Protein AF-0000000068570446 (afdb_homodimer)

Radius of gyration: 34.83 Å; Cα contacts (8 Å, |Δi|>4): 380; chains: 2; bounding box: 89×57×156 Å

Foldseek 3Di:
DPPPVPPPPPPPPPPVPPPPPPVPPVPCPCVVVLFDWDWPPDDVVQVVVLVVVVVVVVVCCVVVVDDDDDDGDPTDIDHRDDADWDWDWDWDDDVPDIFIKIWIKGDDPVVRDIDTPDIGTDPPPVVD/DPPPVPPPPPPPPPPPPPPPPPPPPPPCPCVVVLFDWDWPPDDVVQVVVLVVVVVVVVVCCVVVVDDDDDDGDPTDIDHRDDADWDWDWDWDDDVPDIFIKIWIKGDDPVVRDIDTPDIGTDPPPVVD

pLDDT: mean 73.81, std 27.87, range [27.44, 98.75]

Sequence (256 aa):
MLNVVGAHSQIQIKREAQGPKFRKQRERSVMAAVGAPREVAGNENSLEIDSLARFAVDEHNKKQNALLEFKRVISAKQQVVAGTLHHITLEAASGDSKNVYEAKVWEKPWMNFKEVQEFKLAGDGSDAMLNVVGAHSQIQIKREAQGPKFRKQRERSVMAAVGAPREVAGNENSLEIDSLARFAVDEHNKKQNALLEFKRVISAKQQVVAGTLHHITLEAASGDSKNVYEAKVWEKPWMNFKEVQEFKLAGDGSDA

Nearest PDB structures (foldseek):
  4tx4-assembly1_B  TM=6.328E-01  e=1.706E-09  Vigna unguiculata
  6vlp-assembly1_A  TM=6.308E-01  e=2.249E-08  Humulus lupulus
  6qoz-assembly1_C  TM=5.190E-01  e=1.854E-06  synthetic construct
  3ima-assembly1_B  TM=4.912E-01  e=4.136E-06  Colocasia esculenta
  4lzi-assembly1_A  TM=4.866E-01  e=2.902E-05  Solanum tuberosum

Solvent-accessible surface area (backbone atoms only — not comparable to full-atom values): 15375 Å² total; per-residue (Å²): 136,85,80,76,76,77,79,78,77,77,76,76,76,77,77,76,76,75,67,78,76,73,68,73,69,68,72,68,75,69,65,66,63,54,69,55,68,40,76,63,82,54,70,80,56,41,61,58,47,48,50,52,50,44,48,44,50,52,53,46,20,67,75,65,73,49,74,66,38,80,72,46,75,76,45,44,30,39,20,42,40,67,40,36,38,34,44,34,34,31,34,32,27,54,83,94,41,77,46,50,30,36,34,31,37,40,32,25,80,94,69,78,41,71,44,69,78,43,75,42,61,54,78,63,62,67,85,109,137,84,78,76,77,76,79,79,78,76,78,76,78,75,77,78,76,76,67,78,76,72,71,74,70,69,71,66,73,69,66,66,62,54,70,56,67,42,76,61,82,54,70,80,54,43,61,59,46,49,50,52,50,46,49,45,50,53,53,46,19,67,76,65,72,48,73,66,39,79,72,48,77,74,46,45,29,39,20,44,42,67,39,36,39,33,42,33,33,31,36,32,27,55,85,95,43,77,46,50,29,36,34,32,38,38,33,25,79,94,67,77,40,72,45,68,78,43,76,44,62,55,80,64,62,67,85,110

Organism: Arachis hypogaea (NCBI:txid3818)

Structure (mmCIF, N/CA/C/O backbone):
data_AF-0000000068570446-model_v1
#
loop_
_entity.id
_entity.type
_entity.pdbx_description
1 polymer 'Cysteine proteinase inhibitor'
#
loop_
_atom_site.group_PDB
_atom_site.id
_atom_site.type_symbol
_atom_site.label_atom_id
_atom_site.label_alt_id
_atom_site.label_comp_id
_atom_site.label_asym_id
_atom_site.label_entity_id
_atom_site.label_seq_id
_atom_site.pdbx_PDB_ins_code
_atom_site.Cartn_x
_atom_site.Cartn_y
_atom_site.Cartn_z
_atom_site.occupancy
_atom_site.B_iso_or_equiv
_atom_site.auth_seq_id
_atom_site.auth_comp_id
_atom_site.auth_asym_id
_atom_site.auth_atom_id
_atom_site.pdbx_PDB_model_num
ATOM 1 N N . MET A 1 1 ? -41.875 29.375 -88.625 1 29.86 1 MET A N 1
ATOM 2 C CA . MET A 1 1 ? -42.344 28.484 -87.562 1 29.86 1 MET A CA 1
ATOM 3 C C . MET A 1 1 ? -41.25 28.312 -86.5 1 29.86 1 MET A C 1
ATOM 5 O O . MET A 1 1 ? -40.188 27.766 -86.75 1 29.86 1 MET A O 1
ATOM 9 N N . LEU A 1 2 ? -41.094 29.422 -85.625 1 31.84 2 LEU A N 1
ATOM 10 C CA . LEU A 1 2 ? -40.125 29.766 -84.625 1 31.84 2 LEU A CA 1
ATOM 11 C C . LEU A 1 2 ? -40.188 28.766 -83.438 1 31.84 2 LEU A C 1
ATOM 13 O O . LEU A 1 2 ? -41.25 28.609 -82.812 1 31.84 2 LEU A O 1
ATOM 17 N N . ASN A 1 3 ? -39.5 27.609 -83.625 1 32.5 3 ASN A N 1
ATOM 18 C CA . ASN A 1 3 ? -39.406 26.5 -82.625 1 32.5 3 ASN A CA 1
ATOM 19 C C . ASN A 1 3 ? -38.938 26.969 -81.312 1 32.5 3 ASN A C 1
ATOM 21 O O . ASN A 1 3 ? -37.812 27.469 -81.125 1 32.5 3 ASN A O 1
ATOM 25 N N . VAL A 1 4 ? -39.781 27.594 -80.438 1 36.59 4 VAL A N 1
ATOM 26 C CA . VAL A 1 4 ? -39.625 28.047 -79.062 1 36.59 4 VAL A CA 1
ATOM 27 C C . VAL A 1 4 ? -39.188 26.875 -78.188 1 36.59 4 VAL A C 1
ATOM 29 O O . VAL A 1 4 ? -39.969 25.953 -77.938 1 36.59 4 VAL A O 1
ATOM 32 N N . VAL A 1 5 ? -38.031 26.219 -78.438 1 37.09 5 VAL A N 1
ATOM 33 C CA . VAL A 1 5 ? -37.562 25.109 -77.625 1 37.09 5 VAL A CA 1
ATOM 34 C C . VAL A 1 5 ? -37.5 25.562 -76.125 1 37.09 5 VAL A C 1
ATOM 36 O O . VAL A 1 5 ? -36.844 26.547 -75.812 1 37.09 5 VAL A O 1
ATOM 39 N N . GLY A 1 6 ? -38.625 25.516 -75.375 1 31.98 6 GLY A N 1
ATOM 40 C CA . GLY A 1 6 ? -38.812 25.797 -73.938 1 31.98 6 GLY A CA 1
ATOM 41 C C . GLY A 1 6 ? -37.812 25.062 -73.062 1 31.98 6 GLY A C 1
ATOM 42 O O . GLY A 1 6 ? -37.719 23.828 -73.125 1 31.98 6 GLY A O 1
ATOM 43 N N . ALA A 1 7 ? -36.562 25.562 -72.875 1 31.41 7 ALA A N 1
ATOM 44 C CA . ALA A 1 7 ? -35.531 25.031 -72 1 31.41 7 ALA A CA 1
ATOM 45 C C . ALA A 1 7 ? -36.031 24.844 -70.562 1 31.41 7 ALA A C 1
ATOM 47 O O . ALA A 1 7 ? -36.531 25.781 -69.938 1 31.41 7 ALA A O 1
ATOM 48 N N . HIS A 1 8 ? -36.781 23.688 -70.25 1 33.09 8 HIS A N 1
ATOM 49 C CA . HIS A 1 8 ? -37.219 23.297 -68.938 1 33.09 8 HIS A CA 1
ATOM 50 C C . HIS A 1 8 ? -36.094 23.297 -67.938 1 33.09 8 HIS A C 1
ATOM 52 O O . HIS A 1 8 ? -35.094 22.609 -68.125 1 33.09 8 HIS A O 1
ATOM 58 N N . SER A 1 9 ? -35.719 24.469 -67.312 1 35.09 9 SER A N 1
ATOM 59 C CA . SER A 1 9 ? -34.75 24.656 -66.25 1 35.09 9 SER A CA 1
ATOM 60 C C . SER A 1 9 ? -35.125 23.781 -65.062 1 35.09 9 SER A C 1
ATOM 62 O O . SER A 1 9 ? -36.219 23.875 -64.5 1 35.09 9 SER A O 1
ATOM 64 N N . GLN A 1 10 ? -34.812 22.438 -65.125 1 32.34 10 GLN A N 1
ATOM 65 C CA . GLN A 1 10 ? -35 21.547 -64 1 32.34 10 GLN A CA 1
ATOM 66 C C . GLN A 1 10 ? -34.312 22.109 -62.75 1 32.34 10 GLN A C 1
ATOM 68 O O . GLN A 1 10 ? -33.125 22.422 -62.75 1 32.34 10 GLN A O 1
ATOM 73 N N . ILE A 1 11 ? -35.031 22.891 -61.969 1 31.66 11 ILE A N 1
ATOM 74 C CA . ILE A 1 11 ? -34.688 23.391 -60.625 1 31.66 11 ILE A CA 1
ATOM 75 C C . ILE A 1 11 ? -34.344 22.203 -59.719 1 31.66 11 ILE A C 1
ATOM 77 O O . ILE A 1 11 ? -35.156 21.312 -59.5 1 31.66 11 ILE A O 1
ATOM 81 N N . GLN A 1 12 ? -33.125 21.641 -59.875 1 31.75 12 GLN A N 1
ATOM 82 C CA . GLN A 1 12 ? -32.625 20.641 -58.969 1 31.75 12 GLN A CA 1
ATOM 83 C C . GLN A 1 12 ? -32.656 21.141 -57.531 1 31.75 12 GLN A C 1
ATOM 85 O O . GLN A 1 12 ? -32.062 22.188 -57.219 1 31.75 12 GLN A O 1
ATOM 90 N N . ILE A 1 13 ? -33.75 21.016 -56.844 1 29.34 13 ILE A N 1
ATOM 91 C CA . ILE A 1 13 ? -33.938 21.25 -55.406 1 29.34 13 ILE A CA 1
ATOM 92 C C . ILE A 1 13 ? -32.906 20.422 -54.625 1 29.34 13 ILE A C 1
ATOM 94 O O . ILE A 1 13 ? -32.906 19.188 -54.719 1 29.34 13 ILE A O 1
ATOM 98 N N . LYS A 1 14 ? -31.625 20.922 -54.5 1 28.61 14 LYS A N 1
ATOM 99 C CA . LYS A 1 14 ? -30.641 20.359 -53.562 1 28.61 14 LYS A CA 1
ATOM 100 C C . LYS A 1 14 ? -31.203 20.234 -52.156 1 28.61 14 LYS A C 1
ATOM 102 O O . LYS A 1 14 ? -31.5 21.25 -51.531 1 28.61 14 LYS A O 1
ATOM 107 N N . ARG A 1 15 ? -32.125 19.281 -51.844 1 27.84 15 ARG A N 1
ATOM 108 C CA . ARG A 1 15 ? -32.5 18.953 -50.469 1 27.84 15 ARG A CA 1
ATOM 109 C C . ARG A 1 15 ? -31.281 18.719 -49.594 1 27.84 15 ARG A C 1
ATOM 111 O O . ARG A 1 15 ? -30.547 17.75 -49.781 1 27.84 15 ARG A O 1
ATOM 118 N N . GLU A 1 16 ? -30.438 19.781 -49.25 1 31.08 16 GLU A N 1
ATOM 119 C CA . GLU A 1 16 ? -29.344 19.562 -48.312 1 31.08 16 GLU A CA 1
ATOM 120 C C . GLU A 1 16 ? -29.859 19 -47 1 31.08 16 GLU A C 1
ATOM 122 O O . GLU A 1 16 ? -30.672 19.641 -46.312 1 31.08 16 GLU A O 1
ATOM 127 N N . ALA A 1 17 ? -30.266 17.672 -46.812 1 33.44 17 ALA A N 1
ATOM 128 C CA . ALA A 1 17 ? -30.547 17 -45.562 1 33.44 17 ALA A CA 1
ATOM 129 C C . ALA A 1 17 ? -29.469 17.328 -44.531 1 33.44 17 ALA A C 1
ATOM 131 O O . ALA A 1 17 ? -28.297 16.984 -44.719 1 33.44 17 ALA A O 1
ATOM 132 N N . GLN A 1 18 ? -29.297 18.516 -43.969 1 31.72 18 GLN A N 1
ATOM 133 C CA . GLN A 1 18 ? -28.375 18.766 -42.875 1 31.72 18 GLN A CA 1
ATOM 134 C C . GLN A 1 18 ? -28.625 17.812 -41.719 1 31.72 18 GLN A C 1
ATOM 136 O O . GLN A 1 18 ? -29.734 17.75 -41.188 1 31.72 18 GLN A O 1
ATOM 141 N N . GLY A 1 19 ? -28.328 16.469 -41.875 1 36.09 19 GLY A N 1
ATOM 142 C CA . GLY A 1 19 ? -28.391 15.562 -40.719 1 36.09 19 GLY A CA 1
ATOM 143 C C . GLY A 1 19 ? -27.875 16.172 -39.438 1 36.09 19 GLY A C 1
ATOM 144 O O . GLY A 1 19 ? -27.125 17.141 -39.469 1 36.09 19 GLY A O 1
ATOM 145 N N . PRO A 1 20 ? -28.812 16.25 -38.375 1 38.88 20 PRO A N 1
ATOM 146 C CA . PRO A 1 20 ? -28.422 16.797 -37.094 1 38.88 20 PRO A CA 1
ATOM 147 C C . PRO A 1 20 ? -27.031 16.328 -36.656 1 38.88 20 PRO A C 1
ATOM 149 O O . PRO A 1 20 ? -26.625 15.211 -36.969 1 38.88 20 PRO A O 1
ATOM 152 N N . LYS A 1 21 ? -26.047 17.219 -36.75 1 38.12 21 LYS A N 1
ATOM 153 C CA . LYS A 1 21 ? -24.766 16.984 -36.094 1 38.12 21 LYS A CA 1
ATOM 154 C C . LYS A 1 21 ? -24.953 16.391 -34.688 1 38.12 21 LYS A C 1
ATOM 156 O O . LYS A 1 21 ? -25.578 17 -33.844 1 38.12 21 LYS A O 1
ATOM 161 N N . PHE A 1 22 ? -25.438 15.164 -34.594 1 37.47 22 PHE A N 1
ATOM 162 C CA . PHE A 1 22 ? -25.297 14.539 -33.281 1 37.47 22 PHE A CA 1
ATOM 163 C C . PHE A 1 22 ? -23.906 14.82 -32.719 1 37.47 22 PHE A C 1
ATOM 165 O O . PHE A 1 22 ? -22.891 14.398 -33.281 1 37.47 22 PHE A O 1
ATOM 172 N N . ARG A 1 23 ? -23.703 16.047 -32.25 1 36.09 23 ARG A N 1
ATOM 173 C CA . ARG A 1 23 ? -22.5 16.234 -31.438 1 36.09 23 ARG A CA 1
ATOM 174 C C . ARG A 1 23 ? -22.25 15.031 -30.531 1 36.09 23 ARG A C 1
ATOM 176 O O . ARG A 1 23 ? -23.141 14.617 -29.781 1 36.09 23 ARG A O 1
ATOM 183 N N . LYS A 1 24 ? -21.562 14.102 -31.016 1 33.5 24 LYS A N 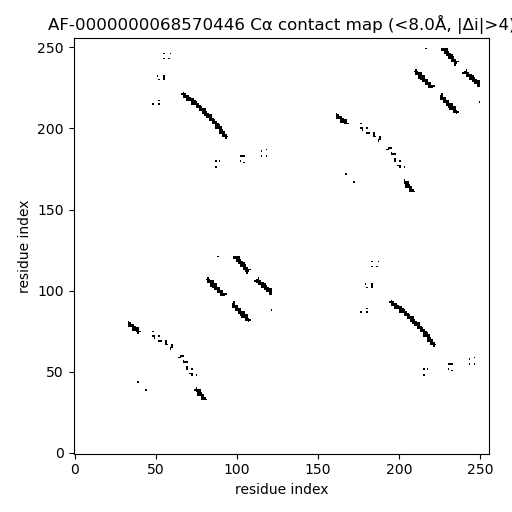1
ATOM 184 C CA . LYS A 1 24 ? -20.969 13.078 -30.156 1 33.5 24 LYS A CA 1
ATOM 185 C C . LYS A 1 24 ? -20.547 13.672 -28.812 1 33.5 24 LYS A C 1
ATOM 187 O O . LYS A 1 24 ? -19.672 14.539 -28.766 1 33.5 24 LYS A O 1
ATOM 192 N N . GLN A 1 25 ? -21.562 14.125 -28 1 32.78 25 GLN A N 1
ATOM 193 C CA . GLN A 1 25 ? -21.109 14.281 -26.625 1 32.78 25 GLN A CA 1
ATOM 194 C C . GLN A 1 25 ? -20.141 13.164 -26.234 1 32.78 25 GLN A C 1
ATOM 196 O O . GLN A 1 25 ? -20.484 11.984 -26.328 1 32.78 25 GLN A O 1
ATOM 201 N N . ARG A 1 26 ? -18.953 13.305 -26.703 1 33.75 26 ARG A N 1
ATOM 202 C CA . ARG A 1 26 ? -17.906 12.484 -26.094 1 33.75 26 ARG A CA 1
ATOM 203 C C . ARG A 1 26 ? -18.219 12.188 -24.641 1 33.75 26 ARG A C 1
ATOM 205 O O . ARG A 1 26 ? -18.266 13.094 -23.812 1 33.75 26 ARG A O 1
ATOM 212 N N . GLU A 1 27 ? -19.297 11.391 -24.391 1 35.66 27 GLU A N 1
ATOM 213 C CA . GLU A 1 27 ? -19.312 10.836 -23.031 1 35.66 27 GLU A CA 1
ATOM 214 C C . GLU A 1 27 ? -17.906 10.719 -22.469 1 35.66 27 GLU A C 1
ATOM 216 O O . GLU A 1 27 ? -17.047 10.039 -23.047 1 35.66 27 GLU A O 1
ATOM 221 N N . ARG A 1 28 ? -17.25 11.883 -22.25 1 33.47 28 ARG A N 1
ATOM 222 C CA . ARG A 1 28 ? -16.047 11.781 -21.406 1 33.47 28 ARG A CA 1
ATOM 223 C C . ARG A 1 28 ? -16.234 10.719 -20.328 1 33.47 28 ARG A C 1
ATOM 225 O O . ARG A 1 28 ? -17.047 10.875 -19.422 1 33.47 28 ARG A O 1
ATOM 232 N N . SER A 1 29 ? -16.547 9.547 -20.656 1 35.81 29 SER A N 1
ATOM 233 C CA . SER A 1 29 ? -16.328 8.5 -19.656 1 35.81 29 SER A CA 1
ATOM 234 C C . SER A 1 29 ? -15.211 8.883 -18.703 1 35.81 29 SER A C 1
ATOM 236 O O . SER A 1 29 ? -14.039 8.898 -19.078 1 35.81 29 SER A O 1
ATOM 238 N N . VAL A 1 30 ? -15.266 10.094 -18.094 1 36 30 VAL A N 1
ATOM 239 C CA . VAL A 1 30 ? -14.406 10.508 -17 1 36 30 VAL A CA 1
ATOM 240 C C . VAL A 1 30 ? -14.086 9.305 -16.109 1 36 30 VAL A C 1
ATOM 242 O O . VAL A 1 30 ? -14.875 8.938 -15.242 1 36 30 VAL A O 1
ATOM 245 N N . MET A 1 31 ? -14.148 8.125 -16.562 1 33.78 31 MET A N 1
ATOM 246 C CA . MET A 1 31 ? -13.617 7.172 -15.594 1 33.78 31 MET A CA 1
ATOM 247 C C . MET A 1 31 ? -12.297 7.668 -15.008 1 33.78 31 MET A C 1
ATOM 249 O O . MET A 1 31 ? -11.281 7.719 -15.703 1 33.78 31 MET A O 1
ATOM 253 N N . ALA A 1 32 ? -12.266 8.852 -14.523 1 36.69 32 ALA A N 1
ATOM 254 C CA . ALA A 1 32 ? -11.062 9.164 -13.758 1 36.69 32 ALA A CA 1
ATOM 255 C C . ALA A 1 32 ? -10.43 7.902 -13.18 1 36.69 32 ALA A C 1
ATOM 257 O O . ALA A 1 32 ? -11.109 7.098 -12.539 1 36.69 32 ALA A O 1
ATOM 258 N N . ALA A 1 33 ? -9.516 7.375 -13.734 1 41 33 ALA A N 1
ATOM 259 C CA . ALA A 1 33 ? -8.812 6.188 -13.266 1 41 33 ALA A CA 1
ATOM 260 C C . ALA A 1 33 ? -8.586 6.238 -11.758 1 41 33 ALA A C 1
ATOM 262 O O . ALA A 1 33 ? -7.969 7.172 -11.25 1 41 33 ALA A O 1
ATOM 263 N N . VAL A 1 34 ? -9.531 5.84 -10.922 1 48.56 34 VAL A N 1
ATOM 264 C CA . VAL A 1 34 ? -9.523 5.637 -9.477 1 48.56 34 VAL A CA 1
ATOM 265 C C . VAL A 1 34 ? -8.086 5.508 -8.977 1 48.56 34 VAL A C 1
ATOM 267 O O . VAL A 1 34 ? -7.828 5.633 -7.777 1 48.56 34 VAL A O 1
ATOM 270 N N . GLY A 1 35 ? -7.129 5.18 -9.875 1 52.91 35 GLY A N 1
ATOM 271 C CA . GLY A 1 35 ? -5.82 4.809 -9.352 1 52.91 35 GLY A CA 1
ATOM 272 C C . GLY A 1 35 ? -4.785 5.91 -9.5 1 52.91 35 GLY A C 1
ATOM 273 O O . GLY A 1 35 ? -3.668 5.789 -8.992 1 52.91 35 GLY A O 1
ATOM 274 N N . ALA A 1 36 ? -5.016 6.938 -10.328 1 57.53 36 ALA A N 1
ATOM 275 C CA . ALA A 1 36 ? -3.867 7.824 -10.5 1 57.53 36 ALA A CA 1
ATOM 276 C C . ALA A 1 36 ? -3.865 8.93 -9.445 1 57.53 36 ALA A C 1
ATOM 278 O O . ALA A 1 36 ? -4.914 9.492 -9.125 1 57.53 36 ALA A O 1
ATOM 279 N N . PRO A 1 37 ? -2.791 9.211 -8.82 1 59.22 37 PRO A N 1
ATOM 280 C CA . PRO A 1 37 ? -2.705 10.312 -7.859 1 59.22 37 PRO A CA 1
ATOM 281 C C . PRO A 1 37 ? -3.031 11.672 -8.484 1 59.22 37 PRO A C 1
ATOM 283 O O . PRO A 1 37 ? -2.684 11.922 -9.641 1 59.22 37 PRO A O 1
ATOM 286 N N . ARG A 1 38 ? -3.932 12.461 -7.902 1 67.25 38 ARG A N 1
ATOM 287 C CA . ARG A 1 38 ? -4.211 13.828 -8.328 1 67.25 38 ARG A CA 1
ATOM 288 C C . ARG A 1 38 ? -3.537 14.836 -7.398 1 67.25 38 ARG A C 1
ATOM 290 O O . ARG A 1 38 ? -3.57 14.688 -6.176 1 67.25 38 ARG A O 1
ATOM 297 N N . GLU A 1 39 ? -2.727 15.75 -8.039 1 64.5 39 GLU A N 1
ATOM 298 C CA . GLU A 1 39 ? -2.123 16.812 -7.246 1 64.5 39 GLU A CA 1
ATOM 299 C C . GLU A 1 39 ? -3.191 17.688 -6.598 1 64.5 39 GLU A C 1
ATOM 301 O O . GLU A 1 39 ? -4.199 18.031 -7.227 1 64.5 39 GLU A O 1
ATOM 306 N N . VAL A 1 40 ? -3.172 17.812 -5.285 1 63.56 40 VAL A N 1
ATOM 307 C CA . VAL A 1 40 ? -4.137 18.641 -4.574 1 63.56 40 VAL A CA 1
ATOM 308 C C . VAL A 1 40 ? -3.641 20.094 -4.539 1 63.56 40 VAL A C 1
ATOM 310 O O . VAL A 1 40 ? -2.621 20.391 -3.914 1 63.56 40 VAL A O 1
ATOM 313 N N . ALA A 1 41 ? -3.783 20.922 -5.586 1 55.28 41 ALA A N 1
ATOM 314 C CA . ALA A 1 41 ? -3.297 22.297 -5.594 1 55.28 41 ALA A CA 1
ATOM 315 C C . ALA A 1 41 ? -4.238 23.219 -4.82 1 55.28 41 ALA A C 1
ATOM 317 O O . ALA A 1 41 ? -3.895 24.359 -4.531 1 55.28 41 ALA A O 1
ATOM 318 N N . GLY A 1 42 ? -5.414 22.797 -4.391 1 53.47 42 GLY A N 1
ATOM 319 C CA . GLY A 1 42 ? -6.32 23.875 -4.004 1 53.47 42 GLY A CA 1
ATOM 320 C C . GLY A 1 42 ? -6.32 24.156 -2.512 1 53.47 42 GLY A C 1
ATOM 321 O O . GLY A 1 42 ? -5.871 23.312 -1.722 1 53.47 42 GLY A O 1
ATOM 322 N N . ASN A 1 43 ? -6.648 25.422 -2.104 1 55.59 43 ASN A N 1
ATOM 323 C CA . ASN A 1 43 ? -6.688 26.031 -0.783 1 55.59 43 ASN A CA 1
ATOM 324 C C . ASN A 1 43 ? -7.484 25.188 0.208 1 55.59 43 ASN A C 1
ATOM 326 O O . ASN A 1 43 ? -7.082 25.031 1.362 1 55.59 43 ASN A O 1
ATOM 330 N N . GLU A 1 44 ? -8.734 24.969 0.023 1 53.06 44 GLU A N 1
ATOM 331 C CA . GLU A 1 44 ? -9.586 24.203 0.927 1 53.06 44 GLU A CA 1
ATOM 332 C C . GLU A 1 44 ? -8.945 22.859 1.281 1 53.06 44 GLU A C 1
ATOM 334 O O . GLU A 1 44 ? -9.031 22.406 2.426 1 53.06 44 GLU A O 1
ATOM 339 N N . ASN A 1 45 ? -8.125 22.344 0.44 1 68.19 45 ASN A N 1
ATOM 340 C CA . ASN A 1 45 ? -7.496 21.031 0.615 1 68.19 45 ASN A CA 1
ATOM 341 C C . ASN A 1 45 ? -6.207 21.141 1.425 1 68.19 45 ASN A C 1
ATOM 343 O O . ASN A 1 45 ? -5.703 20.125 1.93 1 68.19 45 ASN A O 1
ATOM 347 N N . SER A 1 46 ? -6.168 22.531 1.824 1 82.38 46 SER A N 1
ATOM 348 C CA . SER A 1 46 ? -4.914 22.75 2.533 1 82.38 46 SER A CA 1
ATOM 349 C C . SER A 1 46 ? -5.062 22.469 4.023 1 82.38 46 SER A C 1
ATOM 351 O O . SER A 1 46 ? -4.172 21.875 4.637 1 82.38 46 SER A O 1
ATOM 353 N N . LEU A 1 47 ? -6.305 22.812 4.598 1 88.75 47 LEU A N 1
ATOM 354 C CA . LEU A 1 47 ? -6.48 22.562 6.023 1 88.75 47 LEU A CA 1
ATOM 355 C C . LEU A 1 47 ? -6.539 21.062 6.305 1 88.75 47 LEU A C 1
ATOM 357 O O . LEU A 1 47 ? -5.988 20.594 7.301 1 88.75 47 LEU A O 1
ATOM 361 N N . GLU A 1 48 ? -7.258 20.375 5.465 1 92.12 48 GLU A N 1
ATOM 362 C CA . GLU A 1 48 ? -7.355 18.922 5.621 1 92.12 48 GLU A CA 1
ATOM 363 C C . GLU A 1 48 ? -5.984 18.266 5.488 1 92.12 48 GLU A C 1
ATOM 365 O O . GLU A 1 48 ? -5.613 17.422 6.309 1 92.12 48 GLU A O 1
ATOM 370 N N . ILE A 1 49 ? -5.266 18.734 4.52 1 95.06 49 ILE A N 1
ATOM 371 C CA . ILE A 1 49 ? -3.953 18.156 4.266 1 95.06 49 ILE A CA 1
ATOM 372 C C . ILE A 1 49 ? -3.016 18.469 5.43 1 95.06 49 ILE A C 1
ATOM 374 O O . ILE A 1 49 ? -2.236 17.609 5.855 1 95.06 49 ILE A O 1
ATOM 378 N N . ASP A 1 50 ? -3.129 19.703 5.934 1 95.81 50 ASP A N 1
ATOM 379 C CA . ASP A 1 50 ? -2.328 20.062 7.102 1 95.81 50 ASP A CA 1
ATOM 380 C C . ASP A 1 50 ? -2.668 19.172 8.289 1 95.81 50 ASP A C 1
ATOM 382 O O . ASP A 1 50 ? -1.776 18.734 9.031 1 95.81 50 ASP A O 1
ATOM 386 N N . SER A 1 51 ? -3.926 18.938 8.43 1 96.38 51 SER A N 1
ATOM 387 C CA . SER A 1 51 ? -4.359 18.078 9.531 1 96.38 51 SER A CA 1
ATOM 388 C C . SER A 1 51 ? -3.812 16.656 9.375 1 96.38 51 SER A C 1
ATOM 390 O O . SER A 1 51 ? -3.363 16.047 10.352 1 96.38 51 SER A O 1
ATOM 392 N N . LEU A 1 52 ? -3.863 16.125 8.219 1 97.44 52 LEU A N 1
ATOM 393 C CA . LEU A 1 52 ? -3.332 14.789 7.953 1 97.44 52 LEU A CA 1
ATOM 394 C C . LEU A 1 52 ? -1.821 14.758 8.156 1 97.44 52 LEU A C 1
ATOM 396 O O . LEU A 1 52 ? -1.281 13.773 8.672 1 97.44 52 LEU A O 1
ATOM 400 N N . ALA A 1 53 ? -1.152 15.828 7.766 1 97.81 53 ALA A N 1
ATOM 401 C CA . ALA A 1 53 ? 0.289 15.93 7.98 1 97.81 53 ALA A CA 1
ATOM 402 C C . ALA A 1 53 ? 0.625 15.93 9.469 1 97.81 53 ALA A C 1
ATOM 404 O O . ALA A 1 53 ? 1.537 15.219 9.906 1 97.81 53 ALA A O 1
ATOM 405 N N . ARG A 1 54 ? -0.1 16.656 10.203 1 98.31 54 ARG A N 1
ATOM 406 C CA . ARG A 1 54 ? 0.094 16.672 11.648 1 98.31 54 ARG A CA 1
ATOM 407 C C . ARG A 1 54 ? -0.166 15.305 12.258 1 98.31 54 ARG A C 1
ATOM 409 O O . ARG A 1 54 ? 0.595 14.836 13.109 1 98.31 54 ARG A O 1
ATOM 416 N N . PHE A 1 55 ? -1.156 14.688 11.781 1 98.69 55 PHE A N 1
ATOM 417 C CA . PHE A 1 55 ? -1.472 13.336 12.234 1 98.69 55 PHE A CA 1
ATOM 418 C C . PHE A 1 55 ? -0.309 12.391 11.961 1 98.69 55 PHE A C 1
ATOM 420 O O . PHE A 1 55 ? 0.044 11.57 12.812 1 98.69 55 PHE A O 1
ATOM 427 N N . ALA A 1 56 ? 0.234 12.453 10.836 1 98.69 56 ALA A N 1
ATOM 428 C CA . ALA A 1 56 ? 1.355 11.594 10.461 1 98.69 56 ALA A CA 1
ATOM 429 C C . ALA A 1 56 ? 2.555 11.828 11.375 1 98.69 56 ALA A C 1
ATOM 431 O O . ALA A 1 56 ? 3.193 10.867 11.828 1 98.69 56 ALA A O 1
ATOM 432 N N . VAL A 1 57 ? 2.854 13.047 11.656 1 98.75 57 VAL A N 1
ATOM 433 C CA . VAL A 1 57 ? 3.975 13.391 12.523 1 98.75 57 VAL A CA 1
ATOM 434 C C . VAL A 1 57 ? 3.715 12.867 13.938 1 98.75 57 VAL A C 1
ATOM 436 O O . VAL A 1 57 ? 4.59 12.258 14.547 1 98.75 57 VAL A O 1
ATOM 439 N N . ASP A 1 58 ? 2.494 13.094 14.406 1 98.56 58 ASP A N 1
ATOM 440 C CA . ASP A 1 58 ? 2.127 12.656 15.75 1 98.56 58 ASP A CA 1
ATOM 441 C C . ASP A 1 58 ? 2.234 11.141 15.883 1 98.56 58 ASP A C 1
ATOM 443 O O . ASP A 1 58 ? 2.756 10.633 16.875 1 98.56 58 ASP A O 1
ATOM 447 N N . GLU A 1 59 ? 1.712 10.43 14.938 1 98.38 59 GLU A N 1
ATOM 448 C CA . GLU A 1 59 ? 1.776 8.977 14.969 1 98.38 59 GLU A CA 1
ATOM 449 C C . GLU A 1 59 ? 3.221 8.484 14.93 1 98.38 59 GLU A C 1
ATOM 451 O O . GLU A 1 59 ? 3.58 7.535 15.625 1 98.38 59 GLU A O 1
ATOM 456 N N . HIS A 1 60 ? 4.004 9.117 14.117 1 98.25 60 HIS A N 1
ATOM 457 C CA . HIS A 1 60 ? 5.422 8.773 14.07 1 98.25 60 HIS A CA 1
ATOM 458 C C . HIS A 1 60 ? 6.086 8.992 15.43 1 98.25 60 HIS A C 1
ATOM 460 O O . HIS A 1 60 ? 6.848 8.148 15.891 1 98.25 60 HIS A O 1
ATOM 466 N N . ASN A 1 61 ? 5.812 10.117 15.961 1 98.31 61 ASN A N 1
ATOM 467 C CA . ASN A 1 61 ? 6.379 10.438 17.266 1 98.31 61 ASN A CA 1
ATOM 468 C C . ASN A 1 61 ? 5.984 9.391 18.312 1 98.31 61 ASN A C 1
ATOM 470 O O . ASN A 1 61 ? 6.824 8.953 19.109 1 98.31 61 ASN A O 1
ATOM 474 N N . LYS A 1 62 ? 4.773 9.023 18.328 1 98.06 62 LYS A N 1
ATOM 475 C CA . LYS A 1 62 ? 4.273 8.023 19.281 1 98.06 62 LYS A CA 1
ATOM 476 C C . LYS A 1 62 ? 4.984 6.688 19.094 1 98.06 62 LYS A C 1
ATOM 478 O O . LYS A 1 62 ? 5.387 6.051 20.062 1 98.06 62 LYS A O 1
ATOM 483 N N . LYS A 1 63 ? 5.125 6.266 17.953 1 97.12 63 LYS A N 1
ATOM 484 C CA . LYS A 1 63 ? 5.68 4.949 17.641 1 97.12 63 LYS A CA 1
ATOM 485 C C . LYS A 1 63 ? 7.191 4.93 17.859 1 97.12 63 LYS A C 1
ATOM 487 O O . LYS A 1 63 ? 7.75 3.916 18.281 1 97.12 63 LYS A O 1
ATOM 492 N N . GLN A 1 64 ? 7.852 6.047 17.484 1 96.38 64 GLN A N 1
ATOM 493 C CA . GLN A 1 64 ? 9.312 6.07 17.5 1 96.38 64 GLN A CA 1
ATOM 494 C C . GLN A 1 64 ? 9.828 6.809 18.734 1 96.38 64 GLN A C 1
ATOM 496 O O . GLN A 1 64 ? 11.039 6.965 18.922 1 96.38 64 GLN A O 1
ATOM 501 N N . ASN A 1 65 ? 8.992 7.18 19.547 1 96.88 65 ASN A N 1
ATOM 502 C CA . ASN A 1 65 ? 9.375 8 20.688 1 96.88 65 ASN A CA 1
ATOM 503 C C . ASN A 1 65 ? 10.211 9.203 20.266 1 96.88 65 ASN A C 1
ATOM 505 O O . ASN A 1 65 ? 11.297 9.438 20.812 1 96.88 65 ASN A O 1
ATOM 509 N N . ALA A 1 66 ? 9.734 9.836 19.312 1 96.44 66 ALA A N 1
ATOM 510 C CA . ALA A 1 66 ? 10.391 11.008 18.75 1 96.44 66 ALA A CA 1
ATOM 511 C C . ALA A 1 66 ? 9.641 12.289 19.125 1 96.44 66 ALA A C 1
ATOM 513 O O . ALA A 1 66 ? 8.555 12.234 19.703 1 96.44 66 ALA A O 1
ATOM 514 N N . LEU A 1 67 ? 10.258 13.43 18.844 1 96.31 67 LEU A N 1
ATOM 515 C CA . LEU A 1 67 ? 9.656 14.719 19.172 1 96.31 67 LEU A CA 1
ATOM 516 C C . LEU A 1 67 ? 9.711 15.656 17.969 1 96.31 67 LEU A C 1
ATOM 518 O O . LEU A 1 67 ? 10.094 16.828 18.109 1 96.31 67 LEU A O 1
ATOM 522 N N . LEU A 1 68 ? 9.367 15.18 16.875 1 98.12 68 LEU A N 1
ATOM 523 C CA . LEU A 1 68 ? 9.305 16.016 15.688 1 98.12 68 LEU A CA 1
ATOM 524 C C . LEU A 1 68 ? 8.203 17.062 15.828 1 98.12 68 LEU A C 1
ATOM 526 O O . LEU A 1 68 ? 7.137 16.781 16.375 1 98.12 68 LEU A O 1
ATOM 530 N N . GLU A 1 69 ? 8.508 18.25 15.273 1 98.31 69 GLU A N 1
ATOM 531 C CA . GLU A 1 69 ? 7.508 19.312 15.219 1 98.31 69 GLU A CA 1
ATOM 532 C C . GLU A 1 69 ? 7.105 19.625 13.781 1 98.31 69 GLU A C 1
ATOM 534 O O . GLU A 1 69 ? 7.945 20 12.961 1 98.31 69 GLU A O 1
ATOM 539 N N . PHE A 1 70 ? 5.824 19.484 13.523 1 98.31 70 PHE A N 1
ATOM 540 C CA . PHE A 1 70 ? 5.316 19.797 12.195 1 98.31 70 PHE A CA 1
ATOM 541 C C . PHE A 1 70 ? 5.512 21.281 11.875 1 98.31 70 PHE A C 1
ATOM 543 O O . PHE A 1 70 ? 5.234 22.141 12.711 1 98.31 70 PHE A O 1
ATOM 550 N N . LYS A 1 71 ? 5.977 21.547 10.617 1 97.62 71 LYS A N 1
ATOM 551 C CA . LYS A 1 71 ? 6.148 22.938 10.203 1 97.62 71 LYS A CA 1
ATOM 552 C C . LYS A 1 71 ? 5.211 23.297 9.055 1 97.62 71 LYS A C 1
ATOM 554 O O . LYS A 1 71 ? 4.398 24.219 9.172 1 97.62 71 LYS A O 1
ATOM 559 N N . ARG A 1 72 ? 5.328 22.578 7.922 1 95.94 72 ARG A N 1
ATOM 560 C CA . ARG A 1 72 ? 4.477 22.891 6.777 1 95.94 72 ARG A CA 1
ATOM 561 C C . ARG A 1 72 ? 4.41 21.703 5.812 1 95.94 72 ARG A C 1
ATOM 563 O O . ARG A 1 72 ? 5.293 20.844 5.816 1 95.94 72 ARG A O 1
ATOM 570 N N . VAL A 1 73 ? 3.332 21.797 4.965 1 96.75 73 VAL A N 1
ATOM 571 C CA . VAL A 1 73 ? 3.23 20.875 3.836 1 96.75 73 VAL A CA 1
ATOM 572 C C . VAL A 1 73 ? 3.928 21.469 2.617 1 96.75 73 VAL A C 1
ATOM 574 O O . VAL A 1 73 ? 3.725 22.641 2.291 1 96.75 73 VAL A O 1
ATOM 577 N N . ILE A 1 74 ? 4.781 20.672 2.012 1 95 74 ILE A N 1
ATOM 578 C CA . ILE A 1 74 ? 5.457 21.109 0.792 1 95 74 ILE A CA 1
ATOM 579 C C . ILE A 1 74 ? 4.633 20.688 -0.426 1 95 74 ILE A C 1
ATOM 581 O O . ILE A 1 74 ? 4.465 21.484 -1.362 1 95 74 ILE A O 1
ATOM 585 N N . SER A 1 75 ? 4.09 19.547 -0.452 1 93.38 75 SER A N 1
ATOM 586 C CA . SER A 1 75 ? 3.221 19.062 -1.519 1 93.38 75 SER A CA 1
ATOM 587 C C . SER A 1 75 ? 2.367 17.891 -1.044 1 93.38 75 SER A C 1
ATOM 589 O O . SER A 1 75 ? 2.678 17.25 -0.031 1 93.38 75 SER A O 1
ATOM 591 N N . ALA A 1 76 ? 1.245 17.719 -1.816 1 94 76 ALA A N 1
ATOM 592 C CA . ALA A 1 76 ? 0.351 16.609 -1.507 1 94 76 ALA A CA 1
ATOM 593 C C . ALA A 1 76 ? -0.322 16.078 -2.77 1 94 76 ALA A C 1
ATOM 595 O O . ALA A 1 76 ? -0.698 16.844 -3.652 1 94 76 ALA A O 1
ATOM 596 N N . LYS A 1 77 ? -0.424 14.773 -2.859 1 92.31 77 LYS A N 1
ATOM 597 C CA . LYS A 1 77 ? -1.167 14.078 -3.906 1 92.31 77 LYS A CA 1
ATOM 598 C C . LYS A 1 77 ? -2.172 13.102 -3.311 1 92.31 77 LYS A C 1
ATOM 600 O O . LYS A 1 77 ? -1.879 12.43 -2.32 1 92.31 77 LYS A O 1
ATOM 605 N N . GLN A 1 78 ? -3.297 13.078 -3.959 1 92.06 78 GLN A N 1
ATOM 606 C CA . GLN A 1 78 ? -4.344 12.164 -3.525 1 92.06 78 GLN A CA 1
ATOM 607 C C . GLN A 1 78 ? -4.59 11.078 -4.57 1 92.06 78 GLN A C 1
ATOM 609 O O . GLN A 1 78 ? -4.586 11.352 -5.773 1 92.06 78 GLN A O 1
ATOM 614 N N . GLN A 1 79 ? -4.828 9.859 -4.059 1 89.25 79 GLN A N 1
ATOM 615 C CA . GLN A 1 79 ? -5.137 8.719 -4.91 1 89.25 79 GLN A CA 1
ATOM 616 C C . GLN A 1 79 ? -6.316 7.922 -4.355 1 89.25 79 GLN A C 1
ATOM 618 O O . GLN A 1 79 ? -6.281 7.461 -3.215 1 89.25 79 GLN A O 1
ATOM 623 N N . VAL A 1 80 ? -7.281 7.902 -5.188 1 90.12 80 VAL A N 1
ATOM 624 C CA . VAL A 1 80 ? -8.422 7.082 -4.777 1 90.12 80 VAL A CA 1
ATOM 625 C C . VAL A 1 80 ? -8.055 5.605 -4.883 1 90.12 80 VAL A C 1
ATOM 627 O O . VAL A 1 80 ? -7.625 5.137 -5.941 1 90.12 80 VAL A O 1
ATOM 630 N N . VAL A 1 81 ? -8.211 4.965 -3.674 1 91.06 81 VAL A N 1
ATOM 631 C CA . VAL A 1 81 ? -7.914 3.535 -3.645 1 91.06 81 VAL A CA 1
ATOM 632 C C . VAL A 1 81 ? -9.203 2.74 -3.445 1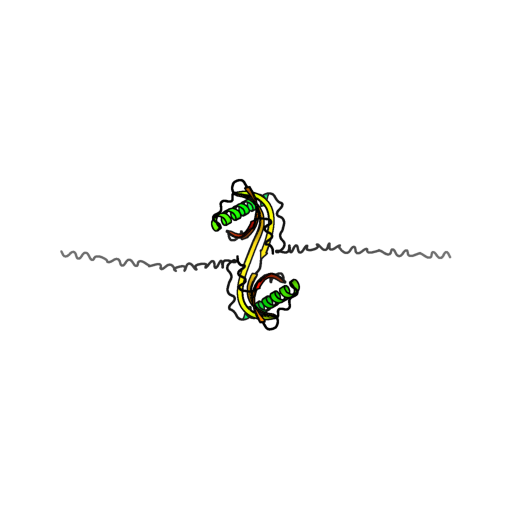 91.06 81 VAL A C 1
ATOM 634 O O . VAL A 1 81 ? -10.023 3.08 -2.59 1 91.06 81 VAL A O 1
ATOM 637 N N . ALA A 1 82 ? -9.445 1.742 -4.352 1 91.94 82 ALA A N 1
ATOM 638 C CA . ALA A 1 82 ? -10.602 0.853 -4.281 1 91.94 82 ALA A CA 1
ATOM 639 C C . ALA A 1 82 ? -10.273 -0.524 -4.848 1 91.94 82 ALA A C 1
ATOM 641 O O . ALA A 1 82 ? -9.477 -0.642 -5.781 1 91.94 82 ALA A O 1
ATOM 642 N N . GLY A 1 83 ? -10.875 -1.52 -4.238 1 93.62 83 GLY A N 1
ATOM 643 C CA . GLY A 1 83 ? -10.68 -2.877 -4.727 1 93.62 83 GLY A CA 1
ATOM 644 C C . GLY A 1 83 ? -10.281 -3.854 -3.639 1 93.62 83 GLY A C 1
ATOM 645 O O . GLY A 1 83 ? -10.766 -3.758 -2.506 1 93.62 83 GLY A O 1
ATOM 646 N N . THR A 1 84 ? -9.5 -4.832 -4.074 1 93.44 84 THR A N 1
ATOM 647 C CA . THR A 1 84 ? -9.055 -5.863 -3.143 1 93.44 84 THR A CA 1
ATOM 648 C C . THR A 1 84 ? -7.543 -6.051 -3.23 1 93.44 84 THR A C 1
ATOM 650 O O . THR A 1 84 ? -6.984 -6.137 -4.324 1 93.44 84 THR A O 1
ATOM 653 N N . LEU A 1 85 ? -6.938 -6.008 -2.086 1 93.88 85 LEU A N 1
ATOM 654 C CA . LEU A 1 85 ? -5.523 -6.348 -1.971 1 93.88 85 LEU A CA 1
ATOM 655 C C . LEU A 1 85 ? -5.348 -7.797 -1.526 1 93.88 85 LEU A C 1
ATOM 657 O O . LEU A 1 85 ? -5.785 -8.172 -0.437 1 93.88 85 LEU A O 1
ATOM 661 N N . HIS A 1 86 ? -4.723 -8.594 -2.387 1 95.56 86 HIS A N 1
ATOM 662 C CA . HIS A 1 86 ? -4.465 -9.992 -2.086 1 95.56 86 HIS A CA 1
ATOM 663 C C . HIS A 1 86 ? -3.023 -10.203 -1.627 1 95.56 86 HIS A C 1
ATOM 665 O O . HIS A 1 86 ? -2.084 -9.93 -2.377 1 95.56 86 HIS A O 1
ATOM 671 N N . HIS A 1 87 ? -2.881 -10.656 -0.421 1 96.31 87 HIS A N 1
ATOM 672 C CA . HIS A 1 87 ? -1.589 -11.117 0.082 1 96.31 87 HIS A CA 1
ATOM 673 C C . HIS A 1 87 ? -1.395 -12.609 -0.169 1 96.31 87 HIS A C 1
ATOM 675 O O . HIS A 1 87 ? -2.072 -13.438 0.441 1 96.31 87 HIS A O 1
ATOM 681 N N . ILE A 1 88 ? -0.46 -12.906 -1.003 1 96.5 88 ILE A N 1
ATOM 682 C CA . ILE A 1 88 ? -0.325 -14.297 -1.436 1 96.5 88 ILE A CA 1
ATOM 683 C C . ILE A 1 88 ? 1.065 -14.812 -1.076 1 96.5 88 ILE A C 1
ATOM 685 O O . ILE A 1 88 ? 2.072 -14.18 -1.396 1 96.5 88 ILE A O 1
ATOM 689 N N . THR A 1 89 ? 1.118 -15.852 -0.345 1 96.62 89 THR A N 1
ATOM 690 C CA . THR A 1 89 ? 2.332 -16.641 -0.206 1 96.62 89 THR A CA 1
ATOM 691 C C . THR A 1 89 ? 2.324 -17.812 -1.181 1 96.62 89 THR A C 1
ATOM 693 O O . THR A 1 89 ? 1.373 -18.609 -1.207 1 96.62 89 THR A O 1
ATOM 696 N N . LEU A 1 90 ? 3.383 -17.859 -1.967 1 97.25 90 LEU A N 1
ATOM 697 C CA . LEU A 1 90 ? 3.377 -18.859 -3.023 1 97.25 90 LEU A CA 1
ATOM 698 C C . LEU A 1 90 ? 4.746 -19.516 -3.16 1 97.25 90 LEU A C 1
ATOM 700 O O . LEU A 1 90 ? 5.754 -18.953 -2.717 1 97.25 90 LEU A O 1
ATOM 704 N N . GLU A 1 91 ? 4.809 -20.703 -3.719 1 97.31 91 GLU A N 1
ATOM 705 C CA . GLU A 1 91 ? 6.027 -21.406 -4.094 1 97.31 91 GLU A CA 1
ATOM 706 C C . GLU A 1 91 ? 6.301 -21.281 -5.59 1 97.31 91 GLU A C 1
ATOM 708 O O . GLU A 1 91 ? 5.387 -21.422 -6.406 1 97.31 91 GLU A O 1
ATOM 713 N N . ALA A 1 92 ? 7.5 -20.922 -5.863 1 98.19 92 ALA A N 1
ATOM 714 C CA . ALA A 1 92 ? 7.941 -20.891 -7.254 1 98.19 92 ALA A CA 1
ATOM 715 C C . ALA A 1 92 ? 9.305 -21.562 -7.41 1 98.19 92 ALA A C 1
ATOM 717 O O . ALA A 1 92 ? 10.133 -21.516 -6.492 1 98.19 92 ALA A O 1
ATOM 718 N N . ALA A 1 93 ? 9.547 -22.109 -8.586 1 98 93 ALA A N 1
ATOM 719 C CA . ALA A 1 93 ? 10.805 -22.797 -8.883 1 98 93 ALA A CA 1
ATOM 720 C C . ALA A 1 93 ? 11.711 -21.922 -9.75 1 98 93 ALA A C 1
ATOM 722 O O . ALA A 1 93 ? 11.242 -21.219 -10.648 1 98 93 ALA A O 1
ATOM 723 N N . SER A 1 94 ? 12.852 -21.859 -9.391 1 95.06 94 SER A N 1
ATOM 724 C CA . SER A 1 94 ? 13.938 -21.328 -10.211 1 95.06 94 SER A CA 1
ATOM 725 C C . SER A 1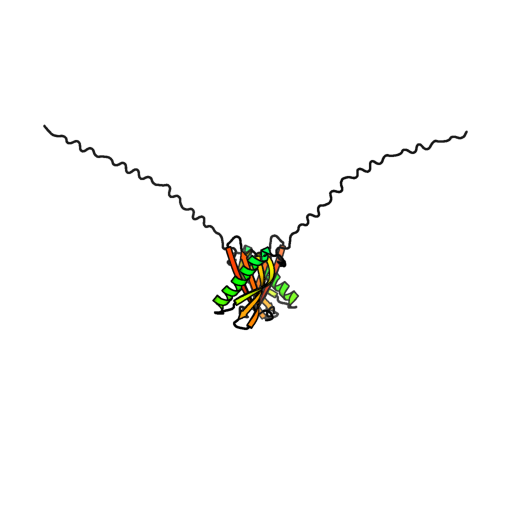 94 ? 14.93 -22.422 -10.594 1 95.06 94 SER A C 1
ATOM 727 O O . SER A 1 94 ? 15.852 -22.719 -9.836 1 95.06 94 SER A O 1
ATOM 729 N N . GLY A 1 95 ? 14.766 -22.969 -11.766 1 92.88 95 GLY A N 1
ATOM 730 C CA . GLY A 1 95 ? 15.523 -24.172 -12.094 1 92.88 95 GLY A CA 1
ATOM 731 C C . GLY A 1 95 ? 15.18 -25.344 -11.211 1 92.88 95 GLY A C 1
ATOM 732 O O . GLY A 1 95 ? 14.016 -25.766 -11.141 1 92.88 95 GLY A O 1
ATOM 733 N N . ASP A 1 96 ? 16.266 -25.875 -10.438 1 92.44 96 ASP A N 1
ATOM 734 C CA . ASP A 1 96 ? 16.078 -27.062 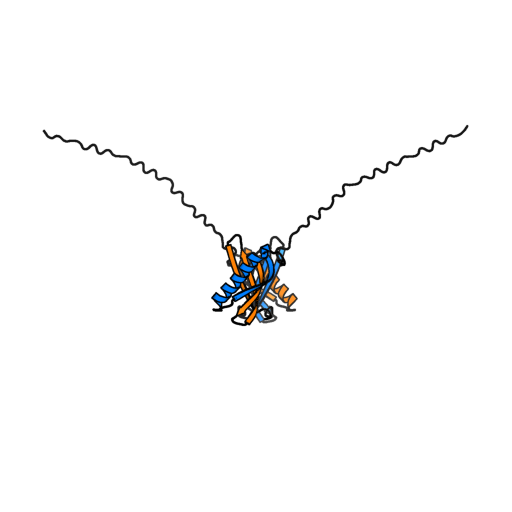-9.625 1 92.44 96 ASP A CA 1
ATOM 735 C C . ASP A 1 96 ? 15.742 -26.703 -8.18 1 92.44 96 ASP A C 1
ATOM 737 O O . ASP A 1 96 ? 15.555 -27.578 -7.336 1 92.44 96 ASP A O 1
ATOM 741 N N . SER A 1 97 ? 15.633 -25.422 -7.922 1 95 97 SER A N 1
ATOM 742 C CA . SER A 1 97 ? 15.352 -25 -6.555 1 95 97 SER A CA 1
ATOM 743 C C . SER A 1 97 ? 13.953 -24.391 -6.445 1 95 97 SER A C 1
ATOM 745 O O . SER A 1 97 ? 13.453 -23.797 -7.398 1 95 97 SER A O 1
ATOM 747 N N . LYS A 1 98 ? 13.359 -24.719 -5.312 1 96.25 98 LYS A N 1
ATOM 748 C CA . LYS A 1 98 ? 12.078 -24.094 -4.98 1 96.25 98 LYS A CA 1
ATOM 749 C C . LYS A 1 98 ? 12.227 -23.094 -3.842 1 96.25 98 LYS A C 1
ATOM 751 O O . LYS A 1 98 ? 12.93 -23.359 -2.863 1 96.25 98 LYS A O 1
ATOM 756 N N . ASN A 1 99 ? 11.594 -21.938 -4.078 1 96.81 99 ASN A N 1
ATOM 757 C CA . ASN A 1 99 ? 11.586 -20.922 -3.029 1 96.81 99 ASN A CA 1
ATOM 758 C C . ASN A 1 99 ? 10.18 -20.391 -2.764 1 96.81 99 ASN A C 1
ATOM 760 O O . ASN A 1 99 ? 9.281 -20.562 -3.592 1 96.81 99 ASN A O 1
ATOM 764 N N . VAL A 1 100 ? 10.023 -19.922 -1.56 1 97.25 100 VAL A N 1
ATOM 765 C CA . VAL A 1 100 ? 8.75 -19.328 -1.156 1 97.25 100 VAL A CA 1
ATOM 766 C C . VAL A 1 100 ? 8.805 -17.812 -1.313 1 97.25 100 VAL A C 1
ATOM 768 O O . VAL A 1 100 ? 9.797 -17.172 -0.938 1 97.25 100 VAL A O 1
ATOM 771 N N . TYR A 1 101 ? 7.734 -17.297 -1.923 1 97.75 101 TYR A N 1
ATOM 772 C CA . TYR A 1 101 ? 7.648 -15.859 -2.188 1 97.75 101 TYR A CA 1
ATOM 773 C C . TYR A 1 101 ? 6.375 -15.273 -1.6 1 97.75 101 TYR A C 1
ATOM 775 O O . TYR A 1 101 ? 5.395 -15.992 -1.384 1 97.75 101 TYR A O 1
ATOM 783 N N . GLU A 1 102 ? 6.453 -14.008 -1.304 1 97.5 102 GLU A N 1
ATOM 784 C CA . GLU A 1 102 ? 5.285 -13.211 -0.952 1 97.5 102 GLU A CA 1
ATOM 785 C C . GLU A 1 102 ? 4.961 -12.195 -2.049 1 97.5 102 GLU A C 1
ATOM 787 O O . GLU A 1 102 ? 5.848 -11.484 -2.523 1 97.5 102 GLU A O 1
ATOM 792 N N . ALA A 1 103 ? 3.701 -12.188 -2.398 1 98 103 ALA A N 1
ATOM 793 C CA . ALA A 1 103 ? 3.217 -11.242 -3.402 1 98 103 ALA A CA 1
ATOM 794 C C . ALA A 1 103 ? 1.997 -10.477 -2.893 1 98 103 ALA A C 1
ATOM 796 O O . ALA A 1 103 ? 1.161 -11.039 -2.18 1 98 103 ALA A O 1
ATOM 797 N N . LYS A 1 104 ? 1.855 -9.188 -3.238 1 97 104 LYS A N 1
ATOM 798 C CA . LYS A 1 104 ? 0.651 -8.383 -3.076 1 97 104 LYS A CA 1
ATOM 799 C C . LYS A 1 104 ? 0.084 -7.961 -4.43 1 97 104 LYS A C 1
ATOM 801 O O . LYS A 1 104 ? 0.768 -7.309 -5.219 1 97 104 LYS A O 1
ATOM 806 N N . VAL A 1 105 ? -1.106 -8.383 -4.609 1 97.75 105 VAL A N 1
ATOM 807 C CA . VAL A 1 105 ? -1.761 -8.07 -5.879 1 97.75 105 VAL A CA 1
ATOM 808 C C . VAL A 1 105 ? -3.016 -7.242 -5.625 1 97.75 105 VAL A C 1
ATOM 810 O O . VAL A 1 105 ? -3.898 -7.652 -4.871 1 97.75 105 VAL A O 1
ATOM 813 N N . TRP A 1 106 ? -3.047 -6.082 -6.242 1 96.62 106 TRP A N 1
ATOM 814 C CA . TRP A 1 106 ? -4.207 -5.199 -6.18 1 96.62 106 TRP A CA 1
ATOM 815 C C . TRP A 1 106 ? -5.148 -5.449 -7.352 1 96.62 106 TRP A C 1
ATOM 817 O O . TRP A 1 106 ? -4.723 -5.43 -8.508 1 96.62 106 TRP A O 1
ATOM 827 N N . GLU A 1 107 ? -6.41 -5.68 -6.988 1 96.12 107 GLU A N 1
ATOM 828 C CA . GLU A 1 107 ? -7.402 -5.977 -8.016 1 96.12 107 GLU A CA 1
ATOM 829 C C . GLU A 1 107 ? -8.633 -5.086 -7.871 1 96.12 107 GLU A C 1
ATOM 831 O O . GLU A 1 107 ? -9.102 -4.844 -6.754 1 96.12 107 GLU A O 1
ATOM 836 N N . LYS A 1 108 ? -9.086 -4.566 -9.055 1 94.56 108 LYS A N 1
ATOM 837 C CA . LYS A 1 108 ? -10.391 -3.934 -9.195 1 94.56 108 LYS A CA 1
ATOM 838 C C . LYS A 1 108 ? -11.25 -4.68 -10.211 1 94.56 108 LYS A C 1
ATOM 840 O O . LYS A 1 108 ? -11.297 -4.305 -11.391 1 94.56 108 LYS A O 1
ATOM 845 N N . PRO A 1 109 ? -11.938 -5.625 -9.672 1 90.25 109 PRO A N 1
ATOM 846 C CA . PRO A 1 109 ? -12.648 -6.5 -10.617 1 90.25 109 PRO A CA 1
ATOM 847 C C . PRO A 1 109 ? -13.625 -5.742 -11.508 1 90.25 109 PRO A C 1
ATOM 849 O O . PRO A 1 109 ? -13.836 -6.113 -12.664 1 90.25 109 PRO A O 1
ATOM 852 N N . TRP A 1 110 ? -14.195 -4.66 -11 1 90.94 110 TRP A N 1
ATOM 853 C CA . TRP A 1 110 ? -15.188 -3.879 -11.734 1 90.94 110 TRP A CA 1
ATOM 854 C C . TRP A 1 110 ? -14.531 -3.045 -12.828 1 90.94 110 TRP A C 1
ATOM 856 O O . TRP A 1 110 ? -15.211 -2.545 -13.727 1 90.94 110 TRP A O 1
ATOM 866 N N . MET A 1 111 ? -13.211 -2.949 -12.828 1 93.25 111 MET A N 1
ATOM 867 C CA . MET A 1 111 ? -12.477 -2.189 -13.836 1 93.25 111 MET A CA 1
ATOM 868 C C . MET A 1 111 ? -11.516 -3.092 -14.602 1 93.25 111 MET A C 1
ATOM 870 O O . MET A 1 111 ? -10.688 -2.609 -15.375 1 93.25 111 MET A O 1
ATOM 874 N N . ASN A 1 112 ? -11.594 -4.371 -14.422 1 92.19 112 ASN A N 1
ATOM 875 C CA . ASN A 1 112 ? -10.648 -5.312 -15.023 1 92.19 112 ASN A CA 1
ATOM 876 C C . ASN A 1 112 ? -9.203 -4.867 -14.812 1 92.19 112 ASN A C 1
ATOM 878 O O . ASN A 1 112 ? -8.398 -4.898 -15.742 1 92.19 112 ASN A O 1
ATOM 882 N N . PHE A 1 113 ? -8.961 -4.434 -13.656 1 94.56 113 PHE A N 1
ATOM 883 C CA . PHE A 1 113 ? -7.641 -3.936 -13.289 1 94.56 113 PHE A CA 1
ATOM 884 C C . PHE A 1 113 ? -6.957 -4.883 -12.312 1 94.56 113 PHE A C 1
ATOM 886 O O . PHE A 1 113 ? -7.586 -5.383 -11.375 1 94.56 113 PHE A O 1
ATOM 893 N N . LYS A 1 114 ? -5.645 -5.164 -12.477 1 96.25 114 LYS A N 1
ATOM 894 C CA . LYS A 1 114 ? -4.785 -5.809 -11.492 1 96.25 114 LYS A CA 1
ATOM 895 C C . LYS A 1 114 ? -3.346 -5.32 -11.609 1 96.25 114 LYS A C 1
ATOM 897 O O . LYS A 1 114 ? -2.883 -5 -12.703 1 96.25 114 LYS A O 1
ATOM 902 N N . GLU A 1 115 ? -2.727 -5.281 -10.492 1 97 115 GLU A N 1
ATOM 903 C CA . GLU A 1 115 ? -1.343 -4.824 -10.43 1 97 115 GLU A CA 1
ATOM 904 C C . GLU A 1 115 ? -0.586 -5.512 -9.297 1 97 115 GLU A C 1
ATOM 906 O O . GLU A 1 115 ? -1.124 -5.684 -8.203 1 97 115 GLU A O 1
ATOM 911 N N . VAL A 1 116 ? 0.647 -5.871 -9.617 1 98.06 116 VAL A N 1
ATOM 912 C CA . VAL A 1 116 ? 1.506 -6.406 -8.57 1 98.06 116 VAL A CA 1
ATOM 913 C C . VAL A 1 116 ? 2.156 -5.254 -7.801 1 98.06 116 VAL A C 1
ATOM 915 O O . VAL A 1 116 ? 2.92 -4.473 -8.367 1 98.06 116 VAL A O 1
ATOM 918 N N . GLN A 1 117 ? 1.813 -5.141 -6.598 1 95.31 117 GLN A N 1
ATOM 919 C CA . GLN A 1 117 ? 2.365 -4.078 -5.766 1 95.31 117 GLN A CA 1
ATOM 920 C C . GLN A 1 117 ? 3.68 -4.512 -5.121 1 95.31 117 GLN A C 1
ATOM 922 O O . GLN A 1 117 ? 4.543 -3.676 -4.844 1 95.31 117 GLN A O 1
ATOM 927 N N . GLU A 1 118 ? 3.785 -5.742 -4.777 1 96.06 118 GLU A N 1
ATOM 928 C CA . GLU A 1 118 ? 4.977 -6.297 -4.141 1 96.06 118 GLU A CA 1
ATOM 929 C C . GLU A 1 118 ? 5.195 -7.75 -4.551 1 96.06 118 GLU A C 1
ATOM 931 O O . GLU A 1 118 ? 4.238 -8.508 -4.707 1 96.06 118 GLU A O 1
ATOM 936 N N . PHE A 1 119 ? 6.426 -8.125 -4.691 1 97.94 119 PHE A N 1
ATOM 937 C CA . PHE A 1 119 ? 6.867 -9.5 -4.93 1 97.94 119 PHE A CA 1
ATOM 938 C C . PHE A 1 119 ? 8.273 -9.711 -4.387 1 97.94 119 PHE A C 1
ATOM 940 O O . PHE A 1 119 ? 9.227 -9.086 -4.852 1 97.94 119 PHE A O 1
ATOM 947 N N . LYS A 1 120 ? 8.375 -10.555 -3.418 1 96.31 120 LYS A N 1
ATOM 948 C CA . LYS A 1 120 ? 9.672 -10.703 -2.764 1 96.31 120 LYS A CA 1
ATOM 949 C C . LYS A 1 120 ? 9.844 -12.117 -2.205 1 96.31 120 LYS A C 1
ATOM 951 O O . LYS A 1 120 ? 8.859 -12.828 -2.002 1 96.31 120 LYS A O 1
ATOM 956 N N . LEU A 1 121 ? 11.117 -12.578 -2.021 1 95.5 121 LEU A N 1
ATOM 957 C CA . LEU A 1 121 ? 11.398 -13.828 -1.33 1 95.5 121 LEU A CA 1
ATOM 958 C C . LEU A 1 121 ? 10.867 -13.797 0.099 1 95.5 121 LEU A C 1
ATOM 960 O O . LEU A 1 121 ? 11.008 -12.781 0.791 1 95.5 121 LEU A O 1
ATOM 964 N N . ALA A 1 122 ? 10.234 -15.039 0.359 1 90.94 122 ALA A N 1
ATOM 965 C CA . ALA A 1 122 ? 9.758 -15.117 1.735 1 90.94 122 ALA A CA 1
ATOM 966 C C . ALA A 1 122 ? 10.922 -15.195 2.721 1 90.94 122 ALA A C 1
ATOM 968 O O . ALA A 1 122 ? 11.922 -15.859 2.453 1 90.94 122 ALA A O 1
ATOM 969 N N . GLY A 1 123 ? 10.945 -14.602 3.9 1 76.31 123 GLY A N 1
ATOM 970 C CA . GLY A 1 123 ? 12.047 -14.562 4.848 1 76.31 123 GLY A CA 1
ATOM 971 C C . GLY A 1 123 ? 12.922 -13.336 4.695 1 76.31 123 GLY A C 1
ATOM 972 O O . GLY A 1 123 ? 13.789 -13.078 5.535 1 76.31 123 GLY A O 1
ATOM 973 N N . ASP A 1 124 ? 13.055 -12.922 3.498 1 61.38 124 ASP A N 1
ATOM 974 C CA . ASP A 1 124 ? 13.789 -11.664 3.412 1 61.38 124 ASP A CA 1
ATOM 975 C C . ASP A 1 124 ? 13.133 -10.586 4.27 1 61.38 124 ASP A C 1
ATOM 977 O O . ASP A 1 124 ? 11.945 -10.312 4.125 1 61.38 124 ASP A O 1
ATOM 981 N N . GLY A 1 125 ? 13.016 -10.789 5.438 1 46.59 125 GLY A N 1
ATOM 982 C CA . GLY A 1 125 ? 12.523 -9.93 6.504 1 46.59 125 GLY A CA 1
ATOM 983 C C . GLY A 1 125 ? 12.414 -8.477 6.086 1 46.59 125 GLY A C 1
ATOM 984 O O . GLY A 1 125 ? 12.656 -7.57 6.887 1 46.59 125 GLY A O 1
ATOM 985 N N . SER A 1 126 ? 12.453 -8.078 5.008 1 39.66 126 SER A N 1
ATOM 986 C CA . SER A 1 126 ? 12.43 -6.621 4.906 1 39.66 126 SER A CA 1
ATOM 987 C C . SER A 1 126 ? 11.125 -6.047 5.457 1 39.66 126 SER A C 1
ATOM 989 O O . SER A 1 126 ? 10.75 -4.918 5.133 1 39.66 126 SER A O 1
ATOM 991 N N . ASP A 1 127 ? 10.172 -6.684 5.891 1 37.12 127 ASP A N 1
ATOM 992 C CA . ASP A 1 127 ? 9.242 -5.832 6.625 1 37.12 127 ASP A CA 1
ATOM 993 C C . ASP A 1 127 ? 9.984 -4.926 7.602 1 37.12 127 ASP A C 1
ATOM 995 O O . ASP A 1 127 ? 10.094 -5.238 8.789 1 37.12 127 ASP A O 1
ATOM 999 N N . ALA A 1 128 ? 11.203 -4.559 7.375 1 29.34 128 ALA A N 1
ATOM 1000 C CA . ALA A 1 128 ? 11.781 -3.701 8.406 1 29.34 128 ALA A CA 1
ATOM 1001 C C . ALA A 1 128 ? 10.953 -2.428 8.586 1 29.34 128 ALA A C 1
ATOM 1003 O O . ALA A 1 128 ? 10.375 -1.918 7.625 1 29.34 128 ALA A O 1
ATOM 1004 N N . MET B 1 1 ? -71 -11.852 70.188 1 30.03 1 MET B N 1
ATOM 1005 C CA . MET B 1 1 ? -71.312 -11.57 68.75 1 30.03 1 MET B CA 1
ATOM 1006 C C . MET B 1 1 ? -70 -11.523 67.938 1 30.03 1 MET B C 1
ATOM 1008 O O . MET B 1 1 ? -69.125 -10.773 68.25 1 30.03 1 MET B O 1
ATOM 1012 N N . LEU B 1 2 ? -69.688 -12.758 67.25 1 30.56 2 LEU B N 1
ATOM 1013 C CA . LEU B 1 2 ? -68.625 -13.383 66.5 1 30.56 2 LEU B CA 1
ATOM 1014 C C . LEU B 1 2 ? -68.438 -12.703 65.188 1 30.56 2 LEU B C 1
ATOM 1016 O O . LEU B 1 2 ? -69.25 -12.906 64.25 1 30.56 2 LEU B O 1
ATOM 1020 N N . ASN B 1 3 ? -68.312 -11.344 65.188 1 32.06 3 ASN B N 1
ATOM 1021 C CA . ASN B 1 3 ? -68.312 -10.68 63.875 1 32.06 3 ASN B CA 1
ATOM 1022 C C . ASN B 1 3 ? -67.188 -11.156 62.969 1 32.06 3 ASN B C 1
ATOM 1024 O O . ASN B 1 3 ? -66 -10.977 63.281 1 32.06 3 ASN B O 1
ATOM 1028 N N . VAL B 1 4 ? -67.375 -12.328 62.219 1 35.59 4 VAL B N 1
ATOM 1029 C CA . VAL B 1 4 ? -66.562 -13.016 61.219 1 35.59 4 VAL B CA 1
ATOM 1030 C C . VAL B 1 4 ? -66.312 -12.078 60.031 1 35.59 4 VAL B C 1
ATOM 1032 O O . VAL B 1 4 ? -67.25 -11.766 59.281 1 35.59 4 VAL B O 1
ATOM 1035 N N . VAL B 1 5 ? -65.75 -10.805 60.25 1 37.94 5 VAL B N 1
ATOM 1036 C CA . VAL B 1 5 ? -65.562 -9.906 59.125 1 37.94 5 VAL B CA 1
ATOM 1037 C C . VAL B 1 5 ? -64.75 -10.609 58.031 1 37.94 5 VAL B C 1
ATOM 1039 O O . VAL B 1 5 ? -63.688 -11.117 58.281 1 37.94 5 VAL B O 1
ATOM 1042 N N . GLY B 1 6 ? -65.438 -11.383 57.062 1 30.53 6 GLY B N 1
ATOM 1043 C CA . GLY B 1 6 ? -65 -12.109 55.906 1 30.53 6 GLY B CA 1
ATOM 1044 C C . GLY B 1 6 ? -64.125 -11.273 54.969 1 30.53 6 GLY B C 1
ATOM 1045 O O . GLY B 1 6 ? -64.5 -10.195 54.562 1 30.53 6 GLY B O 1
ATOM 1046 N N . ALA B 1 7 ? -62.75 -11.211 55.188 1 31.31 7 ALA B N 1
ATOM 1047 C CA . ALA B 1 7 ? -61.719 -10.531 54.438 1 31.31 7 ALA B CA 1
ATOM 1048 C C . ALA B 1 7 ? -61.781 -10.914 52.969 1 31.31 7 ALA B C 1
ATOM 1050 O O . ALA B 1 7 ? -61.719 -12.102 52.625 1 31.31 7 ALA B O 1
ATOM 1051 N N . HIS B 1 8 ? -62.75 -10.258 52.125 1 31.02 8 HIS B N 1
ATOM 1052 C CA . HIS B 1 8 ? -62.875 -10.43 50.688 1 31.02 8 HIS B CA 1
ATOM 1053 C C . HIS B 1 8 ? -61.5 -10.281 50 1 31.02 8 HIS B C 1
ATOM 1055 O O . HIS B 1 8 ? -60.812 -9.281 50.188 1 31.02 8 HIS B O 1
ATOM 1061 N N . SER B 1 9 ? -60.75 -11.398 49.781 1 34.78 9 SER B N 1
ATOM 1062 C CA . SER B 1 9 ? -59.5 -11.617 49.031 1 34.78 9 SER B CA 1
ATOM 1063 C C . SER B 1 9 ? -59.656 -11.172 47.562 1 34.78 9 SER B C 1
ATOM 1065 O O . SER B 1 9 ? -60.5 -11.703 46.844 1 34.78 9 SER B O 1
ATOM 1067 N N . GLN B 1 10 ? -59.812 -9.797 47.344 1 30.11 10 GLN B N 1
ATOM 1068 C CA . GLN B 1 10 ? -59.875 -9.352 45.938 1 30.11 10 GLN B CA 1
ATOM 1069 C C . GLN B 1 10 ? -58.688 -9.883 45.156 1 30.11 10 GLN B C 1
ATOM 1071 O O . GLN B 1 10 ? -57.531 -9.711 45.562 1 30.11 10 GLN B O 1
ATOM 1076 N N . ILE B 1 11 ? -58.812 -10.969 44.469 1 33.25 11 ILE B N 1
ATOM 1077 C CA . ILE B 1 11 ? -57.969 -11.641 43.469 1 33.25 11 ILE B CA 1
ATOM 1078 C C . ILE B 1 11 ? -57.656 -10.672 42.344 1 33.25 11 ILE B C 1
ATOM 1080 O O . ILE B 1 11 ? -58.531 -10.234 41.625 1 33.25 11 ILE B O 1
ATOM 1084 N N . GLN B 1 12 ? -56.938 -9.508 42.625 1 29.62 12 GLN B N 1
ATOM 1085 C CA . GLN B 1 12 ? -56.594 -8.656 41.5 1 29.62 12 GLN B CA 1
ATOM 1086 C C . GLN B 1 12 ? -55.812 -9.445 40.469 1 29.62 12 GLN B C 1
ATOM 1088 O O . GLN B 1 12 ? -54.875 -10.156 40.781 1 29.62 12 GLN B O 1
ATOM 1093 N N . ILE B 1 13 ? -56.438 -9.836 39.375 1 27.97 13 ILE B N 1
ATOM 1094 C CA . ILE B 1 13 ? -56 -10.398 38.094 1 27.97 13 ILE B CA 1
ATOM 1095 C C . ILE B 1 13 ? -54.969 -9.484 37.469 1 27.97 13 ILE B C 1
ATOM 1097 O O . ILE B 1 13 ? -55.281 -8.367 37.062 1 27.97 13 ILE B O 1
ATOM 1101 N N . LYS B 1 14 ? -53.781 -9.234 38.125 1 28.94 14 LYS B N 1
ATOM 1102 C CA . LYS B 1 14 ? -52.781 -8.461 37.375 1 28.94 14 LYS B CA 1
ATOM 1103 C C . LYS B 1 14 ? -52.5 -9.086 36 1 28.94 14 LYS B C 1
ATOM 1105 O O . LYS B 1 14 ? -52.156 -10.273 35.938 1 28.94 14 LYS B O 1
ATOM 1110 N N . ARG B 1 15 ? -53.219 -8.711 34.938 1 27.44 15 ARG B N 1
ATOM 1111 C CA . ARG B 1 15 ? -52.938 -8.977 33.531 1 27.44 15 ARG B CA 1
ATOM 1112 C C . ARG B 1 15 ? -51.469 -8.703 33.188 1 27.44 15 ARG B C 1
ATOM 1114 O O . ARG B 1 15 ? -51 -7.578 33.344 1 27.44 15 ARG B O 1
ATOM 1121 N N . GLU B 1 16 ? -50.5 -9.648 33.469 1 31.66 16 GLU B N 1
ATOM 1122 C CA . GLU B 1 16 ? -49.125 -9.547 33.062 1 31.66 16 GLU B CA 1
ATOM 1123 C C . GLU B 1 16 ? -49.031 -9.32 31.547 1 31.66 16 GLU B C 1
ATOM 1125 O O . GLU B 1 16 ? -49.469 -10.156 30.766 1 31.66 16 GLU B O 1
ATOM 1130 N N . ALA B 1 17 ? -49.438 -8.125 30.938 1 31.5 17 ALA B N 1
ATOM 1131 C CA . ALA B 1 17 ? -49.156 -7.805 29.547 1 31.5 17 ALA B CA 1
ATOM 1132 C C . ALA B 1 17 ? -47.719 -8.148 29.188 1 31.5 17 ALA B C 1
ATOM 1134 O O . ALA B 1 17 ? -46.781 -7.59 29.766 1 31.5 17 ALA B O 1
ATOM 1135 N N . GLN B 1 18 ? -47.312 -9.43 29.047 1 32.94 18 GLN B N 1
ATOM 1136 C CA . GLN B 1 18 ? -46 -9.812 28.531 1 32.94 18 GLN B CA 1
ATOM 1137 C C . GLN B 1 18 ? -45.719 -9.141 27.188 1 32.94 18 GLN B C 1
ATOM 1139 O O . GLN B 1 18 ? -46.469 -9.352 26.219 1 32.94 18 GLN B O 1
ATOM 1144 N N . GLY B 1 19 ? -45.656 -7.773 27.062 1 34.97 19 GLY B N 1
ATOM 1145 C CA . GLY B 1 19 ? -45.25 -7.188 25.797 1 34.97 19 GLY B CA 1
ATOM 1146 C C . GLY B 1 19 ? -44.094 -7.941 25.141 1 34.97 19 GLY B C 1
ATOM 1147 O O . GLY B 1 19 ? -43.375 -8.68 25.812 1 34.97 19 GLY B O 1
ATOM 1148 N N . PRO B 1 20 ? -44.344 -8.422 23.844 1 35.16 20 PRO B N 1
ATOM 1149 C CA . PRO B 1 20 ? -43.312 -9.141 23.109 1 35.16 20 PRO B CA 1
ATOM 1150 C C . PRO B 1 20 ? -41.938 -8.477 23.234 1 35.16 20 PRO B C 1
ATOM 1152 O O . PRO B 1 20 ? -41.844 -7.25 23.297 1 35.16 20 PRO B O 1
ATOM 1155 N N . LYS B 1 21 ? -41.062 -9.086 24.031 1 37.41 21 LYS B N 1
ATOM 1156 C CA . LYS B 1 21 ? -39.656 -8.719 24.016 1 37.41 21 LYS B CA 1
ATOM 1157 C C . LYS B 1 21 ? -39.156 -8.523 22.578 1 37.41 21 LYS B C 1
ATOM 1159 O O . LYS B 1 21 ? -39.25 -9.43 21.75 1 37.41 21 LYS B O 1
ATOM 1164 N N . PHE B 1 22 ? -39.438 -7.348 21.953 1 35.34 22 PHE B N 1
ATOM 1165 C CA . PHE B 1 22 ? -38.719 -7.031 20.734 1 35.34 22 PHE B CA 1
ATOM 1166 C C . PHE B 1 22 ? -37.219 -7.402 20.859 1 35.34 22 PHE B C 1
ATOM 1168 O O . PHE B 1 22 ? -36.562 -6.938 21.781 1 35.34 22 PHE B O 1
ATOM 1175 N N . ARG B 1 23 ? -36.938 -8.672 20.641 1 34.78 23 ARG B N 1
ATOM 1176 C CA . ARG B 1 23 ? -35.5 -9 20.484 1 34.78 23 ARG B CA 1
ATOM 1177 C C . ARG B 1 23 ? -34.781 -7.906 19.719 1 34.78 23 ARG B C 1
ATOM 1179 O O . ARG B 1 23 ? -35.156 -7.535 18.609 1 34.78 23 ARG B O 1
ATOM 1186 N N . LYS B 1 24 ? -34.344 -6.906 20.422 1 33.56 24 LYS B N 1
ATOM 1187 C CA . LYS B 1 24 ? -33.312 -6.039 19.812 1 33.56 24 LYS B CA 1
ATOM 1188 C C . LYS B 1 24 ? -32.406 -6.824 18.875 1 33.56 24 LYS B C 1
ATOM 1190 O O . LYS B 1 24 ? -31.734 -7.758 19.297 1 33.56 24 LYS B O 1
ATOM 1195 N N . GLN B 1 25 ? -32.969 -7.238 17.656 1 31.09 25 GLN B N 1
ATOM 1196 C CA . GLN B 1 25 ? -32.031 -7.656 16.625 1 31.09 25 GLN B CA 1
ATOM 1197 C C . GLN B 1 25 ? -30.75 -6.809 16.672 1 31.09 25 GLN B C 1
ATOM 1199 O O . GLN B 1 25 ? -30.812 -5.582 16.609 1 31.09 25 GLN B O 1
ATOM 1204 N N . ARG B 1 26 ? -29.875 -7.133 17.578 1 32.97 26 ARG B N 1
ATOM 1205 C CA . ARG B 1 26 ? -28.516 -6.617 17.453 1 32.97 26 ARG B CA 1
ATOM 1206 C C . ARG B 1 26 ? -28.156 -6.402 15.984 1 32.97 26 ARG B C 1
ATOM 1208 O O . ARG B 1 26 ? -28.078 -7.359 15.219 1 32.97 26 ARG B O 1
ATOM 1215 N N . GLU B 1 27 ? -28.812 -5.41 15.305 1 35.97 27 GLU B N 1
ATOM 1216 C CA . GLU B 1 27 ? -28.172 -4.988 14.055 1 35.97 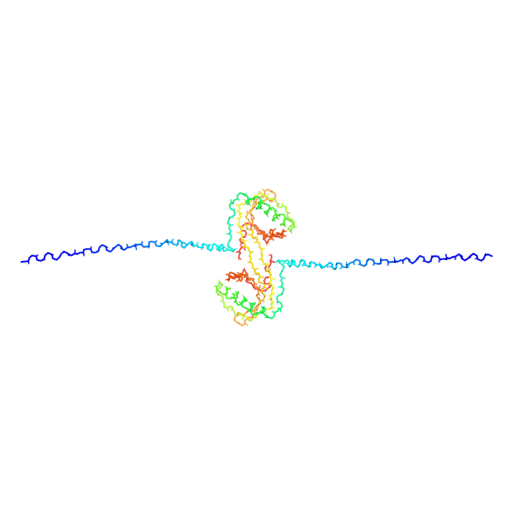27 GLU B CA 1
ATOM 1217 C C . GLU B 1 27 ? -26.672 -5.203 14.102 1 35.97 27 GLU B C 1
ATOM 1219 O O . GLU B 1 27 ? -25.984 -4.645 14.961 1 35.97 27 GLU B O 1
ATOM 1224 N N . ARG B 1 28 ? -26.25 -6.457 14.164 1 33.03 28 ARG B N 1
ATOM 1225 C CA . ARG B 1 28 ? -24.828 -6.66 13.875 1 33.03 28 ARG B CA 1
ATOM 1226 C C . ARG B 1 28 ? -24.344 -5.684 12.805 1 33.03 28 ARG B C 1
ATOM 1228 O O . ARG B 1 28 ? -24.75 -5.773 11.648 1 33.03 28 ARG B O 1
ATOM 1235 N N . SER B 1 29 ? -24.516 -4.453 12.969 1 36 29 SER B N 1
ATOM 1236 C CA . SER B 1 29 ? -23.734 -3.576 12.102 1 36 29 SER B CA 1
ATOM 1237 C C . SER B 1 29 ? -22.406 -4.23 11.703 1 36 29 SER B C 1
ATOM 1239 O O . SER B 1 29 ? -21.516 -4.383 12.531 1 36 29 SER B O 1
ATOM 1241 N N . VAL B 1 30 ? -22.453 -5.492 11.203 1 35.97 30 VAL B N 1
ATOM 1242 C CA . VAL B 1 30 ? -21.297 -6.133 10.578 1 35.97 30 VAL B CA 1
ATOM 1243 C C . VAL B 1 30 ? -20.469 -5.09 9.844 1 35.97 30 VAL B C 1
ATOM 1245 O O . VAL B 1 30 ? -20.812 -4.676 8.734 1 35.97 30 VAL B O 1
ATOM 1248 N N . MET B 1 31 ? -20.422 -3.898 10.227 1 33.59 31 MET B N 1
ATOM 1249 C CA . MET B 1 31 ? -19.406 -3.125 9.531 1 33.59 31 MET B CA 1
ATOM 1250 C C . MET B 1 31 ? -18.109 -3.924 9.398 1 33.59 31 MET B C 1
ATOM 1252 O O . MET B 1 31 ? -17.422 -4.176 10.398 1 33.59 31 MET B O 1
ATOM 1256 N N . ALA B 1 32 ? -18.172 -5.148 8.906 1 37.09 32 ALA B N 1
ATOM 1257 C CA . ALA B 1 32 ? -16.891 -5.762 8.57 1 37.09 32 ALA B CA 1
ATOM 1258 C C . ALA B 1 32 ? -15.836 -4.699 8.281 1 37.09 32 ALA B C 1
ATOM 1260 O O . ALA B 1 32 ? -16.062 -3.803 7.465 1 37.09 32 ALA B O 1
ATOM 1261 N N . ALA B 1 33 ? -15.102 -4.379 9.148 1 40.97 33 ALA B N 1
ATOM 1262 C CA . ALA B 1 33 ? -14.023 -3.406 8.984 1 40.97 33 ALA B CA 1
ATOM 1263 C C . ALA B 1 33 ? -13.32 -3.582 7.645 1 40.97 33 ALA B C 1
ATOM 1265 O O . ALA B 1 33 ? -12.812 -4.664 7.34 1 40.97 33 ALA B O 1
ATOM 1266 N N . VAL B 1 34 ? -13.789 -3.037 6.535 1 48.56 34 VAL B N 1
ATOM 1267 C CA . VAL B 1 34 ? -13.242 -2.918 5.184 1 48.56 34 VAL B CA 1
ATOM 1268 C C . VAL B 1 34 ? -11.734 -3.145 5.211 1 48.56 34 VAL B C 1
ATOM 1270 O O . VAL B 1 34 ? -11.125 -3.41 4.172 1 48.56 34 VAL B O 1
ATOM 1273 N N . GLY B 1 35 ? -11.047 -2.949 6.355 1 53.34 35 GLY B N 1
ATOM 1274 C CA . GLY B 1 35 ? -9.594 -2.898 6.316 1 53.34 35 GLY B CA 1
ATOM 1275 C C . GLY B 1 35 ? -8.938 -4.188 6.77 1 53.34 35 GLY B C 1
ATOM 1276 O O . GLY B 1 35 ? -7.723 -4.344 6.66 1 53.34 35 GLY B O 1
ATOM 1277 N N . ALA B 1 36 ? -9.656 -5.121 7.438 1 57.75 36 ALA B N 1
ATOM 1278 C CA . ALA B 1 36 ? -8.844 -6.219 7.965 1 57.75 36 ALA B CA 1
ATOM 1279 C C . ALA B 1 36 ? -8.719 -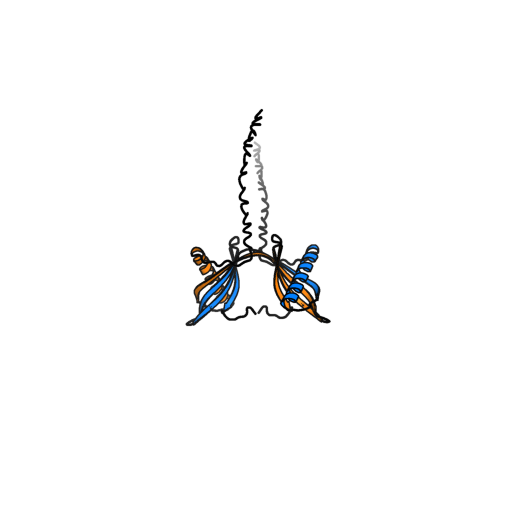7.348 6.945 1 57.75 36 ALA B C 1
ATOM 1281 O O . ALA B 1 36 ? -9.688 -7.688 6.262 1 57.75 36 ALA B O 1
ATOM 1282 N N . PRO B 1 37 ? -7.594 -7.895 6.738 1 59.38 37 PRO B N 1
ATOM 1283 C CA . PRO B 1 37 ? -7.418 -9.031 5.828 1 59.38 37 PRO B CA 1
ATOM 1284 C C . PRO B 1 37 ? -8.227 -10.25 6.246 1 59.38 37 PRO B C 1
ATOM 1286 O O . PRO B 1 37 ? -8.375 -10.523 7.441 1 59.38 37 PRO B O 1
ATOM 1289 N N . ARG B 1 38 ? -9.023 -10.859 5.344 1 67.56 38 ARG B N 1
ATOM 1290 C CA . ARG B 1 38 ? -9.734 -12.109 5.59 1 67.56 38 ARG B CA 1
ATOM 1291 C C . ARG B 1 38 ? -9.016 -13.281 4.918 1 67.56 38 ARG B C 1
ATOM 1293 O O . ARG B 1 38 ? -8.586 -13.172 3.77 1 67.56 38 ARG B O 1
ATOM 1300 N N . GLU B 1 39 ? -8.734 -14.328 5.762 1 64.88 39 GLU B N 1
ATOM 1301 C CA . GLU B 1 39 ? -8.141 -15.531 5.191 1 64.88 39 GLU B CA 1
ATOM 1302 C C . GLU B 1 39 ? -9.078 -16.172 4.168 1 64.88 39 GLU B C 1
ATOM 1304 O O . GLU B 1 39 ? -10.289 -16.25 4.387 1 64.88 39 GLU B O 1
ATOM 1309 N N . VAL B 1 40 ? -8.625 -16.328 2.949 1 63.59 40 VAL B N 1
ATOM 1310 C CA . VAL B 1 40 ? -9.43 -16.953 1.911 1 63.59 40 VAL B CA 1
ATOM 1311 C C . VAL B 1 40 ? -9.289 -18.469 2.006 1 63.59 40 VAL B C 1
ATOM 1313 O O . VAL B 1 40 ? -8.203 -19.016 1.796 1 63.59 40 VAL B O 1
ATOM 1316 N N . ALA B 1 41 ? -9.977 -19.219 2.9 1 55.78 41 ALA B N 1
ATOM 1317 C CA . ALA B 1 41 ? -9.836 -20.656 3.037 1 55.78 41 ALA B CA 1
ATOM 1318 C C . ALA B 1 41 ? -10.625 -21.391 1.954 1 55.78 41 ALA B C 1
ATOM 1320 O O . ALA B 1 41 ? -10.477 -22.609 1.787 1 55.78 41 ALA B O 1
ATOM 1321 N N . GLY B 1 42 ? -11.453 -20.75 1.174 1 53.62 42 GLY B N 1
ATOM 1322 C CA . GLY B 1 42 ? -12.375 -21.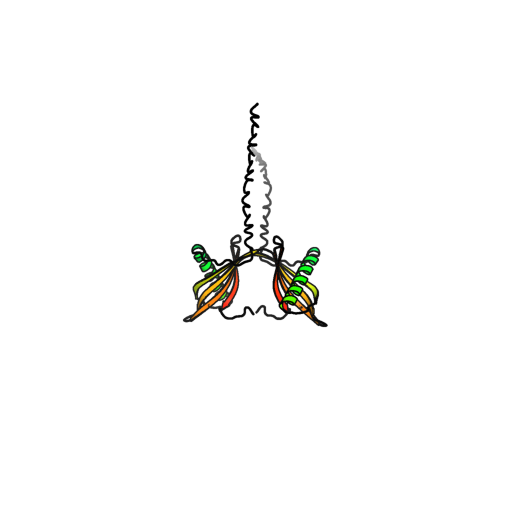609 0.461 1 53.62 42 GLY B CA 1
ATOM 1323 C C . GLY B 1 42 ? -11.906 -21.953 -0.94 1 53.62 42 GLY B C 1
ATOM 1324 O O . GLY B 1 42 ? -11.047 -21.281 -1.499 1 53.62 42 GLY B O 1
ATOM 1325 N N . ASN B 1 43 ? -12.359 -23.141 -1.458 1 55.69 43 ASN B N 1
ATOM 1326 C CA . ASN B 1 43 ? -12.078 -23.812 -2.725 1 55.69 43 ASN B CA 1
ATOM 1327 C C . ASN B 1 43 ? -12.266 -22.875 -3.908 1 55.69 43 ASN B C 1
ATOM 1329 O O . ASN B 1 43 ? -11.453 -22.859 -4.84 1 55.69 43 ASN B O 1
ATOM 1333 N N . GLU B 1 44 ? -13.422 -22.359 -4.172 1 53 44 GLU B N 1
ATOM 1334 C CA . GLU B 1 44 ? -13.711 -21.469 -5.293 1 53 44 GLU B CA 1
ATOM 1335 C C . GLU B 1 44 ? -12.711 -20.328 -5.359 1 53 44 GLU B C 1
ATOM 1337 O O . GLU B 1 44 ? -12.281 -19.922 -6.445 1 53 44 GLU B O 1
ATOM 1342 N N . ASN B 1 45 ? -12.141 -19.953 -4.266 1 68.5 45 ASN B N 1
ATOM 1343 C CA . ASN B 1 45 ? -11.227 -18.828 -4.18 1 68.5 45 ASN B CA 1
ATOM 1344 C C . ASN B 1 45 ? -9.789 -19.25 -4.488 1 68.5 45 ASN B C 1
ATOM 1346 O O . ASN B 1 45 ? -8.93 -18.391 -4.746 1 68.5 45 ASN B O 1
ATOM 1350 N N . SER B 1 46 ? -9.914 -20.625 -4.879 1 82.81 46 SER B N 1
ATOM 1351 C CA . SER B 1 46 ? -8.57 -21.141 -5.109 1 82.81 46 SER B CA 1
ATOM 1352 C C . SER B 1 46 ? -8.117 -20.906 -6.547 1 82.81 46 SER B C 1
ATOM 1354 O O . SER B 1 46 ? -6.969 -20.531 -6.785 1 82.81 46 SER B O 1
ATOM 1356 N N . LEU B 1 47 ? -9.133 -21 -7.539 1 88.94 47 LEU B N 1
ATOM 1357 C CA . LEU B 1 47 ? -8.734 -20.781 -8.93 1 88.94 47 LEU B CA 1
ATOM 1358 C C . LEU B 1 47 ? -8.359 -19.328 -9.164 1 88.94 47 LEU B C 1
ATOM 1360 O O . LEU B 1 47 ? -7.402 -19.031 -9.883 1 88.94 47 LEU B O 1
ATOM 1364 N N . GLU B 1 48 ? -9.156 -18.453 -8.609 1 92.12 48 GLU B N 1
ATOM 1365 C CA . GLU B 1 48 ? -8.875 -17.031 -8.742 1 92.12 48 GLU B CA 1
ATOM 1366 C C . GLU B 1 48 ? -7.527 -16.672 -8.117 1 92.12 48 GLU B C 1
ATOM 1368 O O . GLU B 1 48 ? -6.723 -15.969 -8.727 1 92.12 48 GLU B O 1
ATOM 1373 N N . ILE B 1 49 ? -7.312 -17.234 -6.977 1 95.06 49 ILE B N 1
ATOM 1374 C CA . ILE B 1 49 ? -6.078 -16.953 -6.258 1 95.06 49 ILE B CA 1
ATOM 1375 C C . ILE B 1 49 ? -4.887 -17.516 -7.023 1 95.06 49 ILE B C 1
ATOM 1377 O O . ILE B 1 49 ? -3.84 -16.875 -7.121 1 95.06 49 ILE B O 1
ATOM 1381 N N . ASP B 1 50 ? -5.078 -18.719 -7.574 1 95.88 50 ASP B N 1
ATOM 1382 C CA . ASP B 1 50 ? -4.02 -19.297 -8.398 1 95.88 50 ASP B CA 1
ATOM 1383 C C . ASP B 1 50 ? -3.717 -18.406 -9.602 1 95.88 50 ASP B C 1
ATOM 1385 O O . ASP B 1 50 ? -2.553 -18.219 -9.961 1 95.88 50 ASP B O 1
ATOM 1389 N N . SER B 1 51 ? -4.754 -17.922 -10.172 1 96.38 51 SER B N 1
ATOM 1390 C CA . SER B 1 51 ? -4.578 -17.031 -11.32 1 96.38 51 SER B CA 1
ATOM 1391 C C . SER B 1 51 ? -3.824 -15.766 -10.938 1 96.38 51 SER B C 1
ATOM 1393 O O . SER B 1 51 ? -2.941 -15.32 -11.672 1 96.38 51 SER B O 1
ATOM 1395 N N . LEU B 1 52 ? -4.148 -15.188 -9.844 1 97.38 52 LEU B N 1
ATOM 1396 C CA . LEU B 1 52 ? -3.465 -13.984 -9.367 1 97.38 52 LEU B CA 1
ATOM 1397 C C . LEU B 1 52 ? -2.01 -14.289 -9.031 1 97.38 52 LEU B C 1
ATOM 1399 O O . LEU B 1 52 ? -1.124 -13.469 -9.289 1 97.38 52 LEU B O 1
ATOM 1403 N N . ALA B 1 53 ? -1.78 -15.453 -8.461 1 97.81 53 ALA B N 1
ATOM 1404 C CA . ALA B 1 53 ? -0.415 -15.875 -8.156 1 97.81 53 ALA B CA 1
ATOM 1405 C C . ALA B 1 53 ? 0.409 -16.016 -9.438 1 97.81 53 ALA B C 1
ATOM 1407 O O . ALA B 1 53 ? 1.547 -15.539 -9.5 1 97.81 53 ALA B O 1
ATOM 1408 N N . ARG B 1 54 ? -0.158 -16.609 -10.414 1 98.25 54 ARG B N 1
ATOM 1409 C CA . ARG B 1 54 ? 0.518 -16.734 -11.695 1 98.25 54 ARG B CA 1
ATOM 1410 C C . ARG B 1 54 ? 0.793 -15.367 -12.312 1 98.25 54 ARG B C 1
ATOM 1412 O O . ARG B 1 54 ? 1.885 -15.125 -12.828 1 98.25 54 ARG B O 1
ATOM 1419 N N . PHE B 1 55 ? -0.14 -14.547 -12.195 1 98.69 55 PHE B N 1
ATOM 1420 C CA . PHE B 1 55 ? 0.026 -13.18 -12.68 1 98.69 55 PHE B CA 1
ATOM 1421 C C . PHE B 1 55 ? 1.198 -12.5 -11.992 1 98.69 55 PHE B C 1
ATOM 1423 O O . PHE B 1 55 ? 1.995 -11.812 -12.641 1 98.69 55 PHE B O 1
ATOM 1430 N N . ALA B 1 56 ? 1.29 -12.617 -10.742 1 98.69 56 ALA B N 1
ATOM 1431 C CA . ALA B 1 56 ? 2.369 -12.008 -9.969 1 98.69 56 ALA B CA 1
ATOM 1432 C C . ALA B 1 56 ? 3.729 -12.531 -10.406 1 98.69 56 ALA B C 1
ATOM 1434 O O . ALA B 1 56 ? 4.676 -11.766 -10.578 1 98.69 56 ALA B O 1
ATOM 1435 N N . VAL B 1 57 ? 3.828 -13.805 -10.609 1 98.75 57 VAL B N 1
ATOM 1436 C CA . VAL B 1 57 ? 5.078 -14.43 -11.039 1 98.75 57 VAL B CA 1
ATOM 1437 C C . VAL B 1 57 ? 5.445 -13.93 -12.438 1 98.75 57 VAL B C 1
ATOM 1439 O O . VAL B 1 57 ? 6.594 -13.547 -12.68 1 98.75 57 VAL B O 1
ATOM 1442 N N . ASP B 1 58 ? 4.461 -13.906 -13.32 1 98.56 58 ASP B N 1
ATOM 1443 C CA . ASP B 1 58 ? 4.688 -13.461 -14.695 1 98.56 58 ASP B CA 1
ATOM 1444 C C . ASP B 1 58 ? 5.164 -12.016 -14.734 1 98.56 58 ASP B C 1
ATOM 1446 O O . ASP B 1 58 ? 6.102 -11.68 -15.469 1 98.56 58 ASP B O 1
ATOM 1450 N N . GLU B 1 59 ? 4.512 -11.156 -14 1 98.38 59 GLU B N 1
ATOM 1451 C CA . GLU B 1 59 ? 4.906 -9.758 -13.961 1 98.38 59 GLU B CA 1
ATOM 1452 C C . GLU B 1 59 ? 6.316 -9.594 -13.398 1 98.38 59 GLU B C 1
ATOM 1454 O O . GLU B 1 59 ? 7.098 -8.781 -13.898 1 98.38 59 GLU B O 1
ATOM 1459 N N . HIS B 1 60 ? 6.602 -10.344 -12.391 1 98.25 60 HIS B N 1
ATOM 1460 C CA . HIS B 1 60 ? 7.949 -10.32 -11.844 1 98.25 60 HIS B CA 1
ATOM 1461 C C . HIS B 1 60 ? 8.977 -10.742 -12.883 1 98.25 60 HIS B C 1
ATOM 1463 O O . HIS B 1 60 ? 10.023 -10.102 -13.023 1 98.25 60 HIS B O 1
ATOM 1469 N N . ASN B 1 61 ? 8.68 -11.797 -13.516 1 98.31 61 ASN B N 1
ATOM 1470 C CA . ASN B 1 61 ? 9.578 -12.289 -14.547 1 98.31 61 ASN B CA 1
ATOM 1471 C C . ASN B 1 61 ? 9.82 -11.242 -15.633 1 98.31 61 ASN B C 1
ATOM 1473 O O . ASN B 1 61 ? 10.953 -11.039 -16.062 1 98.31 61 ASN B O 1
ATOM 1477 N N . LYS B 1 62 ? 8.797 -10.633 -16.062 1 98.06 62 LYS B N 1
ATOM 1478 C CA . LYS B 1 62 ? 8.891 -9.602 -17.094 1 98.06 62 LYS B CA 1
ATOM 1479 C C . LYS B 1 62 ? 9.766 -8.438 -16.625 1 98.06 62 LYS B C 1
ATOM 1481 O O . LYS B 1 62 ? 10.617 -7.953 -17.375 1 98.06 62 LYS B O 1
ATOM 1486 N N . LYS B 1 63 ? 9.586 -8.008 -15.484 1 97.19 63 LYS B N 1
ATOM 1487 C CA . LYS B 1 63 ? 10.273 -6.828 -14.961 1 97.19 63 LYS B CA 1
ATOM 1488 C C . LYS B 1 63 ? 11.727 -7.145 -14.625 1 97.19 63 LYS B C 1
ATOM 1490 O O . LYS B 1 63 ? 12.609 -6.297 -14.797 1 97.19 63 LYS B O 1
ATOM 1495 N N . GLN B 1 64 ? 11.961 -8.359 -14.094 1 96.31 64 GLN B N 1
ATOM 1496 C CA . GLN B 1 64 ? 13.297 -8.703 -13.617 1 96.31 64 GLN B CA 1
ATOM 1497 C C . GLN B 1 64 ? 14.031 -9.594 -14.617 1 96.31 64 GLN B C 1
ATOM 1499 O O . GLN B 1 64 ? 15.164 -10.023 -14.359 1 96.31 64 GLN B O 1
ATOM 1504 N N . ASN B 1 65 ? 13.477 -9.797 -15.672 1 96.81 65 ASN B N 1
ATOM 1505 C CA . ASN B 1 65 ? 14.031 -10.742 -16.641 1 96.81 65 ASN B CA 1
ATOM 1506 C C . ASN B 1 65 ? 14.383 -12.07 -15.984 1 96.81 65 ASN B C 1
ATOM 1508 O O . ASN B 1 65 ? 15.508 -12.562 -16.125 1 96.81 65 ASN B O 1
ATOM 1512 N N . ALA B 1 66 ? 13.469 -12.539 -15.297 1 96.38 66 ALA B N 1
ATOM 1513 C CA . ALA B 1 66 ? 13.617 -13.805 -14.578 1 96.38 66 ALA B CA 1
ATOM 1514 C C . ALA B 1 66 ? 12.773 -14.898 -15.219 1 96.38 66 ALA B C 1
ATOM 1516 O O . ALA B 1 66 ? 12 -14.641 -16.141 1 96.38 66 ALA B O 1
ATOM 1517 N N . LEU B 1 67 ? 12.992 -16.125 -14.773 1 96.31 67 LEU B N 1
ATOM 1518 C CA . LEU B 1 67 ? 12.266 -17.266 -15.328 1 96.31 67 LEU B CA 1
ATOM 1519 C C . LEU B 1 67 ? 11.695 -18.141 -14.211 1 96.31 67 LEU B C 1
ATOM 1521 O O . LEU B 1 67 ? 11.836 -19.359 -14.242 1 96.31 67 LEU B O 1
ATOM 1525 N N . LEU B 1 68 ? 11.102 -17.547 -13.297 1 98.06 68 LEU B N 1
ATOM 1526 C CA . LEU B 1 68 ? 10.445 -18.297 -12.234 1 98.06 68 LEU B CA 1
ATOM 1527 C C . LEU B 1 68 ? 9.258 -19.078 -12.781 1 98.06 68 LEU B C 1
ATOM 1529 O O . LEU B 1 68 ? 8.539 -18.609 -13.664 1 98.06 68 LEU B O 1
ATOM 1533 N N . GLU B 1 69 ? 9.102 -20.266 -12.203 1 98.25 69 GLU B N 1
ATOM 1534 C CA . GLU B 1 69 ? 7.945 -21.094 -12.531 1 98.25 69 GLU B CA 1
ATOM 1535 C C . GLU B 1 69 ? 7.008 -21.234 -11.336 1 98.25 69 GLU B C 1
ATOM 1537 O O . GLU B 1 69 ? 7.406 -21.75 -10.289 1 98.25 69 GLU B O 1
ATOM 1542 N N . PHE B 1 70 ? 5.773 -20.812 -11.539 1 98.25 70 PHE B N 1
ATOM 1543 C CA . PHE B 1 70 ? 4.781 -20.953 -10.484 1 98.25 70 PHE B CA 1
ATOM 1544 C C . PHE B 1 70 ? 4.523 -22.422 -10.164 1 98.25 70 PHE B C 1
ATOM 1546 O O . PHE B 1 70 ? 4.371 -23.234 -11.07 1 98.25 70 PHE B O 1
ATOM 1553 N N . LYS B 1 71 ? 4.441 -22.719 -8.828 1 97.62 71 LYS B N 1
ATOM 1554 C CA . LYS B 1 71 ? 4.156 -24.094 -8.43 1 97.62 71 LYS B CA 1
ATOM 1555 C C . LYS B 1 71 ? 2.82 -24.188 -7.695 1 97.62 71 LYS B C 1
ATOM 1557 O O . LYS B 1 71 ? 1.92 -24.906 -8.117 1 97.62 71 LYS B O 1
ATOM 1562 N N . ARG B 1 72 ? 2.688 -23.453 -6.57 1 95.94 72 ARG B N 1
ATOM 1563 C CA . ARG B 1 72 ? 1.445 -23.516 -5.805 1 95.94 72 ARG B CA 1
ATOM 1564 C C . ARG B 1 72 ? 1.309 -22.312 -4.887 1 95.94 72 ARG B C 1
ATOM 1566 O O . ARG B 1 72 ? 2.303 -21.656 -4.551 1 95.94 72 ARG B O 1
ATOM 1573 N N . VAL B 1 73 ? 0.006 -22.125 -4.469 1 96.69 73 VAL B N 1
ATOM 1574 C CA . VAL B 1 73 ? -0.278 -21.156 -3.414 1 96.69 73 VAL B CA 1
ATOM 1575 C C . VAL B 1 73 ? -0.194 -21.844 -2.049 1 96.69 73 VAL B C 1
ATOM 1577 O O . VAL B 1 73 ? -0.745 -22.922 -1.854 1 96.69 73 VAL B O 1
ATOM 1580 N N . ILE B 1 74 ? 0.562 -21.219 -1.163 1 94.81 74 ILE B N 1
ATOM 1581 C CA . ILE B 1 74 ? 0.66 -21.719 0.203 1 94.81 74 ILE B CA 1
ATOM 1582 C C . ILE B 1 74 ? -0.429 -21.078 1.066 1 94.81 74 ILE B C 1
ATOM 1584 O O . ILE B 1 74 ? -1.08 -21.766 1.857 1 94.81 74 ILE B O 1
ATOM 1588 N N . SER B 1 75 ? -0.68 -19.844 0.933 1 93.38 75 SER B N 1
ATOM 1589 C CA . SER B 1 75 ? -1.736 -19.141 1.644 1 93.38 75 SER B CA 1
ATOM 1590 C C . SER B 1 75 ? -2.092 -17.828 0.94 1 93.38 75 SER B C 1
ATOM 1592 O O . SER B 1 75 ? -1.318 -17.328 0.119 1 93.38 75 SER B O 1
ATOM 1594 N N . ALA B 1 76 ? -3.346 -17.391 1.27 1 93.88 76 ALA B N 1
ATOM 1595 C CA . ALA B 1 76 ? -3.811 -16.125 0.701 1 93.88 76 ALA B CA 1
ATOM 1596 C C . ALA B 1 76 ? -4.746 -15.398 1.664 1 93.88 76 ALA B C 1
ATOM 1598 O O . ALA B 1 76 ? -5.566 -16.031 2.334 1 93.88 76 ALA B O 1
ATOM 1599 N N . LYS B 1 77 ? -4.59 -14.102 1.761 1 92.31 77 LYS B N 1
ATOM 1600 C CA . LYS B 1 77 ? -5.48 -13.219 2.504 1 92.31 77 LYS B CA 1
ATOM 1601 C C . LYS B 1 77 ? -5.969 -12.07 1.625 1 92.31 77 LYS B C 1
ATOM 1603 O O . LYS B 1 77 ? -5.211 -11.531 0.82 1 92.31 77 LYS B O 1
ATOM 1608 N N . GLN B 1 78 ? -7.207 -11.773 1.838 1 91.88 78 GLN B N 1
ATOM 1609 C CA . GLN B 1 78 ? -7.809 -10.672 1.095 1 91.88 78 GLN B CA 1
ATOM 1610 C C . GLN B 1 78 ? -8.164 -9.516 2.021 1 91.88 78 GLN B C 1
ATOM 1612 O O . GLN B 1 78 ? -8.641 -9.727 3.137 1 91.88 78 GLN B O 1
ATOM 1617 N N . GLN B 1 79 ? -7.934 -8.297 1.492 1 89.38 79 GLN B N 1
ATOM 1618 C CA . GLN B 1 79 ? -8.266 -7.074 2.219 1 89.38 79 GLN B CA 1
ATOM 1619 C C . GLN B 1 79 ? -8.977 -6.07 1.314 1 89.38 79 GLN B C 1
ATOM 1621 O O . GLN B 1 79 ? -8.43 -5.668 0.283 1 89.38 79 GLN B O 1
ATOM 1626 N N . VAL B 1 80 ? -10.133 -5.805 1.733 1 90 80 VAL B N 1
ATOM 1627 C CA . VAL B 1 80 ? -10.852 -4.777 0.983 1 90 80 VAL B CA 1
ATOM 1628 C C . VAL B 1 80 ? -10.242 -3.408 1.271 1 90 80 VAL B C 1
ATO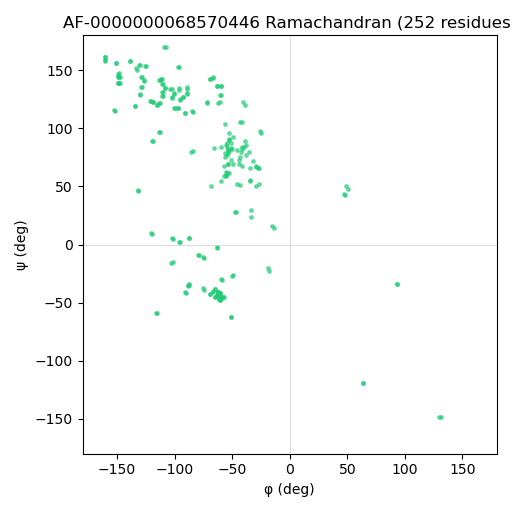M 1630 O O . VAL B 1 80 ? -10.133 -3.002 2.432 1 90 80 VAL B O 1
ATOM 1633 N N . VAL B 1 81 ? -9.797 -2.803 0.114 1 91.06 81 VAL B N 1
ATOM 1634 C CA . VAL B 1 81 ? -9.203 -1.477 0.252 1 91.06 81 VAL B CA 1
ATOM 1635 C C . VAL B 1 81 ? -10.133 -0.43 -0.359 1 91.06 81 VAL B C 1
ATOM 1637 O O . VAL B 1 81 ? -10.664 -0.625 -1.456 1 91.06 81 VAL B O 1
ATOM 1640 N N . ALA B 1 82 ? -10.461 0.63 0.437 1 91.94 82 ALA B N 1
ATOM 1641 C CA . ALA B 1 82 ? -11.289 1.75 -0.002 1 91.94 82 ALA B CA 1
ATOM 1642 C C . ALA B 1 82 ? -10.891 3.039 0.711 1 91.94 82 ALA B C 1
ATOM 1644 O O . ALA B 1 82 ? -10.477 3.012 1.874 1 91.94 82 ALA B O 1
ATOM 1645 N N . GLY B 1 83 ? -10.977 4.117 -0.03 1 93.81 83 GLY B N 1
ATOM 1646 C CA . GLY B 1 83 ? -10.688 5.414 0.557 1 93.81 83 GLY B CA 1
ATOM 1647 C C . GLY B 1 83 ? -9.734 6.242 -0.278 1 93.81 83 GLY B C 1
ATOM 1648 O O . GLY B 1 83 ? -9.797 6.227 -1.509 1 93.81 83 GLY B O 1
ATOM 1649 N N . THR B 1 84 ? -8.961 7.031 0.442 1 93.5 84 THR B N 1
ATOM 1650 C CA . THR B 1 84 ? -7.996 7.906 -0.224 1 93.5 84 THR B CA 1
ATOM 1651 C C . THR B 1 84 ? -6.609 7.758 0.396 1 93.5 84 THR B C 1
ATOM 1653 O O . THR B 1 84 ? -6.469 7.754 1.62 1 93.5 84 THR B O 1
ATOM 1656 N N . LEU B 1 85 ? -5.672 7.539 -0.471 1 93.81 85 LEU B N 1
ATOM 1657 C CA . LEU B 1 85 ? -4.27 7.555 -0.068 1 93.81 85 LEU B CA 1
ATOM 1658 C C . LEU B 1 85 ? -3.637 8.914 -0.354 1 93.81 85 LEU B C 1
ATOM 1660 O O . LEU B 1 85 ? -3.572 9.344 -1.509 1 93.81 85 LEU B O 1
ATOM 1664 N N . HIS B 1 86 ? -3.197 9.586 0.712 1 95.56 86 HIS B N 1
ATOM 1665 C CA . HIS B 1 86 ? -2.547 10.883 0.585 1 95.56 86 HIS B CA 1
ATOM 1666 C C . HIS B 1 86 ? -1.029 10.75 0.666 1 95.56 86 HIS B C 1
ATOM 1668 O O . HIS B 1 86 ? -0.495 10.305 1.682 1 95.56 86 HIS B O 1
ATOM 1674 N N . HIS B 1 87 ? -0.378 11.117 -0.393 1 96.25 87 HIS B N 1
ATOM 1675 C CA . HIS B 1 87 ? 1.073 11.266 -0.394 1 96.25 87 HIS B CA 1
ATOM 1676 C C . HIS B 1 87 ? 1.487 12.68 -0.026 1 96.25 87 HIS B C 1
ATOM 1678 O O . HIS B 1 87 ? 1.268 13.617 -0.798 1 96.25 87 HIS B O 1
ATOM 1684 N N . ILE B 1 88 ? 2.109 12.797 1.101 1 96.56 88 ILE B N 1
ATOM 1685 C CA . ILE B 1 88 ? 2.381 14.133 1.615 1 96.56 88 ILE B CA 1
ATOM 1686 C C . ILE B 1 88 ? 3.887 14.328 1.784 1 96.56 88 ILE B C 1
ATOM 1688 O O . ILE B 1 88 ? 4.559 13.492 2.4 1 96.56 88 ILE B O 1
ATOM 1692 N N . THR B 1 89 ? 4.418 15.297 1.184 1 96.69 89 THR B N 1
ATOM 1693 C CA . THR B 1 89 ? 5.746 15.805 1.515 1 96.69 89 THR B CA 1
ATOM 1694 C C . THR B 1 89 ? 5.652 16.984 2.48 1 96.69 89 THR B C 1
ATOM 1696 O O . THR B 1 89 ? 4.945 17.953 2.215 1 96.69 89 THR B O 1
ATOM 1699 N N . LEU B 1 90 ? 6.348 16.812 3.59 1 97.25 90 LEU B N 1
ATOM 1700 C CA . LEU B 1 90 ? 6.191 17.828 4.625 1 97.25 90 LEU B CA 1
ATOM 1701 C C . LEU B 1 90 ? 7.535 18.172 5.262 1 97.25 90 LEU B C 1
ATOM 1703 O O . LEU B 1 90 ? 8.484 17.391 5.168 1 97.25 90 LEU B O 1
ATOM 1707 N N . GLU B 1 91 ? 7.652 19.328 5.863 1 97.31 91 GLU B N 1
ATOM 1708 C CA . GLU B 1 91 ? 8.789 19.766 6.672 1 97.31 91 GLU B CA 1
ATOM 1709 C C . GLU B 1 91 ? 8.484 19.625 8.164 1 97.31 91 GLU B C 1
ATOM 1711 O O . GLU B 1 91 ? 7.395 19.984 8.617 1 97.31 91 GLU B O 1
ATOM 1716 N N . ALA B 1 92 ? 9.406 19 8.828 1 98.19 92 ALA B N 1
ATOM 1717 C CA . ALA B 1 92 ? 9.32 18.922 10.281 1 98.19 92 ALA B CA 1
ATOM 1718 C C . ALA B 1 92 ? 10.656 19.281 10.93 1 98.19 92 ALA B C 1
ATOM 1720 O O . ALA B 1 92 ? 11.719 19.047 10.359 1 98.19 92 ALA B O 1
ATOM 1721 N N . ALA B 1 93 ? 10.57 19.828 12.141 1 98 93 ALA B N 1
ATOM 1722 C CA . ALA B 1 93 ? 11.758 20.219 12.891 1 98 93 ALA B CA 1
ATOM 1723 C C . ALA B 1 93 ? 12.086 19.203 13.969 1 98 93 ALA B C 1
ATOM 1725 O O . ALA B 1 93 ? 11.188 18.656 14.625 1 98 93 ALA B O 1
ATOM 1726 N N . SER B 1 94 ? 13.258 18.875 14.031 1 95.12 94 SER B N 1
ATOM 1727 C CA . SER B 1 94 ? 13.844 18.141 15.156 1 95.12 94 SER B CA 1
ATOM 1728 C C . SER B 1 94 ? 14.852 19 15.914 1 95.12 94 SER B C 1
ATOM 1730 O O . SER B 1 94 ? 16.031 19.047 15.539 1 95.12 94 SER B O 1
ATOM 1732 N N . GLY B 1 95 ? 14.406 19.609 16.984 1 93.06 95 GLY B N 1
ATOM 1733 C CA . GLY B 1 95 ? 15.25 20.609 17.609 1 93.06 95 GLY B CA 1
ATOM 1734 C C . GLY B 1 95 ? 15.508 21.812 16.719 1 93.06 95 GLY B C 1
ATOM 1735 O O . GLY B 1 95 ? 14.562 22.469 16.266 1 93.06 95 GLY B O 1
ATOM 1736 N N . ASP B 1 96 ? 16.875 22.047 16.391 1 92.56 96 ASP B N 1
ATOM 1737 C CA . ASP B 1 96 ? 17.25 23.234 15.609 1 92.56 96 ASP B CA 1
ATOM 1738 C C . ASP B 1 96 ? 17.375 22.891 14.125 1 92.56 96 ASP B C 1
ATOM 1740 O O . ASP B 1 96 ? 17.672 23.766 13.312 1 92.56 96 ASP B O 1
ATOM 1744 N N . SER B 1 97 ? 17.094 21.656 13.789 1 95.12 97 SER B N 1
ATOM 1745 C CA . SER B 1 97 ? 17.203 21.266 12.391 1 95.12 97 SER B CA 1
ATOM 1746 C C . SER B 1 97 ? 15.844 20.984 11.773 1 95.12 97 SER B C 1
ATOM 1748 O O . SER B 1 97 ? 14.922 20.547 12.469 1 95.12 97 SER B O 1
ATOM 1750 N N . LYS B 1 98 ? 15.773 21.406 10.531 1 96.31 98 LYS B N 1
ATOM 1751 C CA . LYS B 1 98 ? 14.586 21.078 9.742 1 96.31 98 LYS B CA 1
ATOM 1752 C C . LYS B 1 98 ? 14.898 20.031 8.68 1 96.31 98 LYS B C 1
ATOM 1754 O O . LYS B 1 98 ? 15.938 20.109 8.016 1 96.31 98 LYS B O 1
ATOM 1759 N N . ASN B 1 99 ? 13.984 19.047 8.617 1 96.94 99 ASN B N 1
ATOM 1760 C CA . ASN B 1 99 ? 14.125 18.031 7.59 1 96.94 99 ASN B CA 1
ATOM 1761 C C . ASN B 1 99 ? 12.82 17.812 6.828 1 96.94 99 ASN B C 1
ATOM 1763 O O . ASN B 1 99 ? 11.75 18.188 7.305 1 96.94 99 ASN B O 1
ATOM 1767 N N . VAL B 1 100 ? 12.992 17.344 5.621 1 97.25 100 VAL B N 1
ATOM 1768 C CA . VAL B 1 100 ? 11.844 17.047 4.773 1 97.25 100 VAL B CA 1
ATOM 1769 C C . VAL B 1 100 ? 11.508 15.555 4.871 1 97.25 100 VAL B C 1
ATOM 1771 O O . VAL B 1 100 ? 12.406 14.711 4.832 1 97.25 100 VAL B O 1
ATOM 1774 N N . TYR B 1 101 ? 10.211 15.312 5.027 1 97.81 101 TYR B N 1
ATOM 1775 C CA . TYR B 1 101 ? 9.727 13.938 5.18 1 97.81 101 TYR B CA 1
ATOM 1776 C C . TYR B 1 101 ? 8.641 13.625 4.156 1 97.81 101 TYR B C 1
ATOM 1778 O O . TYR B 1 101 ? 7.977 14.531 3.65 1 97.81 101 TYR B O 1
ATOM 1786 N N . GLU B 1 102 ? 8.547 12.367 3.85 1 97.5 102 GLU B N 1
ATOM 1787 C CA . GLU B 1 102 ? 7.434 11.828 3.078 1 97.5 102 GLU B CA 1
ATOM 1788 C C . GLU B 1 102 ? 6.539 10.945 3.947 1 97.5 102 GLU B C 1
ATOM 1790 O O . GLU B 1 102 ? 7.023 10.078 4.672 1 97.5 102 GLU B O 1
ATOM 1795 N N . ALA B 1 103 ? 5.258 11.227 3.83 1 98.06 103 ALA B N 1
ATOM 1796 C CA . ALA B 1 103 ? 4.262 10.438 4.555 1 98.06 103 ALA B CA 1
ATOM 1797 C C . ALA B 1 103 ? 3.162 9.953 3.619 1 98.06 103 ALA B C 1
ATOM 1799 O O . ALA B 1 103 ? 2.775 10.656 2.684 1 98.06 103 ALA B O 1
ATOM 1800 N N . LYS B 1 104 ? 2.619 8.734 3.836 1 96.94 104 LYS B N 1
ATOM 1801 C CA . LYS B 1 104 ? 1.404 8.203 3.225 1 96.94 104 LYS B CA 1
ATOM 1802 C C . LYS B 1 104 ? 0.322 7.965 4.273 1 96.94 104 LYS B C 1
ATOM 1804 O O . LYS B 1 104 ? 0.527 7.203 5.219 1 96.94 104 LYS B O 1
ATOM 1809 N N . VAL B 1 105 ? -0.734 8.641 4.047 1 97.75 105 VAL B N 1
ATOM 1810 C CA . VAL B 1 105 ? -1.84 8.531 4.992 1 97.75 105 VAL B CA 1
ATOM 1811 C C . VAL B 1 105 ? -3.076 7.984 4.277 1 97.75 105 VAL B C 1
ATOM 1813 O O . VAL B 1 105 ? -3.525 8.555 3.279 1 97.75 105 VAL B O 1
ATOM 1816 N N . TRP B 1 106 ? -3.57 6.887 4.797 1 96.62 106 TRP B N 1
ATOM 1817 C CA . TRP B 1 106 ? -4.797 6.277 4.289 1 96.62 106 TRP B CA 1
ATOM 1818 C C . TRP B 1 106 ? -6.012 6.77 5.066 1 96.62 106 TRP B C 1
ATOM 1820 O O . TRP B 1 106 ? -6.039 6.691 6.297 1 96.62 106 TRP B O 1
ATOM 1830 N N . GLU B 1 107 ? -6.988 7.273 4.301 1 96.19 107 GLU B N 1
ATOM 1831 C CA . GLU B 1 107 ? -8.188 7.82 4.93 1 96.19 107 GLU B CA 1
ATOM 1832 C C . GLU B 1 107 ? -9.453 7.219 4.324 1 96.19 107 GLU B C 1
ATOM 1834 O O . GLU B 1 107 ? -9.539 7.047 3.107 1 96.19 107 GLU B O 1
ATOM 1839 N N . LYS B 1 108 ? -10.391 6.855 5.25 1 94.44 108 LYS B N 1
ATOM 1840 C CA . LYS B 1 108 ? -11.766 6.535 4.898 1 94.44 108 LYS B CA 1
ATOM 1841 C C . LYS B 1 108 ? -12.742 7.48 5.586 1 94.44 108 LYS B C 1
ATOM 1843 O O . LYS B 1 108 ? -13.281 7.16 6.648 1 94.44 108 LYS B O 1
ATOM 1848 N N . PRO B 1 109 ? -12.984 8.539 4.898 1 90.06 109 PRO B N 1
ATOM 1849 C CA . PRO B 1 109 ? -13.766 9.57 5.578 1 90.06 109 PRO B CA 1
ATOM 1850 C C . PRO B 1 109 ? -15.141 9.07 6.027 1 90.06 109 PRO B C 1
ATOM 1852 O O . PRO B 1 109 ? -15.648 9.516 7.059 1 90.06 109 PRO B O 1
ATOM 1855 N N . TRP B 1 110 ? -15.711 8.125 5.316 1 90.81 110 TRP B N 1
ATOM 1856 C CA . TRP B 1 110 ? -17.047 7.605 5.613 1 90.81 110 TRP B CA 1
ATOM 1857 C C . TRP B 1 110 ? -17.016 6.676 6.824 1 90.81 110 TRP B C 1
ATOM 1859 O O . TRP B 1 110 ? -18.047 6.359 7.402 1 90.81 110 TRP B O 1
ATOM 1869 N N . MET B 1 111 ? -15.82 6.297 7.277 1 93.19 111 MET B N 1
ATOM 1870 C CA . MET B 1 111 ? -15.664 5.422 8.438 1 93.19 111 MET B CA 1
ATOM 1871 C C . MET B 1 111 ? -14.859 6.113 9.531 1 93.19 111 MET B C 1
ATOM 1873 O O . MET B 1 111 ? -14.484 5.484 10.523 1 93.19 111 MET B O 1
ATOM 1877 N N . ASN B 1 112 ? -14.609 7.371 9.406 1 92.19 112 ASN B N 1
ATOM 1878 C CA . ASN B 1 112 ? -13.758 8.102 10.344 1 92.19 112 ASN B CA 1
ATOM 1879 C C . ASN B 1 112 ? -12.461 7.344 10.633 1 92.19 112 ASN B C 1
ATOM 1881 O O . ASN B 1 112 ? -12.047 7.223 11.781 1 92.19 112 ASN B O 1
ATOM 1885 N N . PHE B 1 113 ? -11.922 6.844 9.602 1 94.56 113 PHE B N 1
ATOM 1886 C CA . PHE B 1 113 ? -10.703 6.055 9.695 1 94.56 113 PHE B CA 1
ATOM 1887 C C . PHE B 1 113 ? -9.531 6.797 9.07 1 94.56 113 PHE B C 1
ATOM 1889 O O . PHE B 1 113 ? -9.664 7.391 7.996 1 94.56 113 PHE B O 1
ATOM 1896 N N . LYS B 1 114 ? -8.32 6.781 9.68 1 96.25 114 LYS B N 1
ATOM 1897 C CA . LYS B 1 114 ? -7.051 7.195 9.094 1 96.25 114 LYS B CA 1
ATOM 1898 C C . LYS B 1 114 ? -5.887 6.398 9.68 1 96.25 114 LYS B C 1
ATOM 1900 O O . LYS B 1 114 ? -5.922 6.016 10.852 1 96.25 114 LYS B O 1
ATOM 1905 N N . GLU B 1 115 ? -4.934 6.184 8.852 1 96.94 115 GLU B N 1
ATOM 1906 C CA . GLU B 1 115 ? -3.75 5.43 9.242 1 96.94 115 GLU B CA 1
ATOM 1907 C C . GLU B 1 115 ? -2.514 5.902 8.484 1 96.94 115 GLU B C 1
ATOM 1909 O O . GLU B 1 115 ? -2.58 6.156 7.281 1 96.94 115 GLU B O 1
ATOM 1914 N N . VAL B 1 116 ? -1.438 5.98 9.234 1 98.06 116 VAL B N 1
ATOM 1915 C CA . VAL B 1 116 ? -0.17 6.281 8.57 1 98.06 116 VAL B CA 1
ATOM 1916 C C . VAL B 1 116 ? 0.444 4.992 8.031 1 98.06 116 VAL B C 1
ATOM 1918 O O . VAL B 1 116 ? 0.773 4.082 8.797 1 98.06 116 VAL B O 1
ATOM 1921 N N . GLN B 1 117 ? 0.536 4.91 6.773 1 95.38 117 GLN B N 1
ATOM 1922 C CA . GLN B 1 117 ? 1.101 3.725 6.141 1 95.38 117 GLN B CA 1
ATOM 1923 C C . GLN B 1 117 ? 2.617 3.838 6.012 1 95.38 117 GLN B C 1
ATOM 1925 O O . GLN B 1 117 ? 3.322 2.826 6.008 1 95.38 117 GLN B O 1
ATOM 1930 N N . GLU B 1 118 ? 3.098 5.016 5.797 1 96.12 118 GLU B N 1
ATOM 1931 C CA . GLU B 1 118 ? 4.527 5.27 5.637 1 96.12 118 GLU B CA 1
ATOM 1932 C C . GLU B 1 118 ? 4.902 6.652 6.168 1 96.12 118 GLU B C 1
ATOM 1934 O O . GLU B 1 118 ? 4.137 7.609 6.016 1 96.12 118 GLU B O 1
ATOM 1939 N N . PHE B 1 119 ? 6.051 6.75 6.75 1 98 119 PHE B N 1
ATOM 1940 C CA . PHE B 1 119 ? 6.668 7.996 7.191 1 98 119 PHE B CA 1
ATOM 1941 C C . PHE B 1 119 ? 8.188 7.879 7.184 1 98 119 PHE B C 1
ATOM 1943 O O . PHE B 1 119 ? 8.758 7.074 7.922 1 98 119 PHE B O 1
ATOM 1950 N N . LYS B 1 120 ? 8.805 8.641 6.344 1 96.44 120 LYS B N 1
ATOM 1951 C CA . LYS B 1 120 ? 10.242 8.484 6.188 1 96.44 120 LYS B CA 1
ATOM 1952 C C . LYS B 1 120 ? 10.898 9.805 5.789 1 96.44 120 LYS B C 1
ATOM 1954 O O . LYS B 1 120 ? 10.234 10.711 5.293 1 96.44 120 LYS B O 1
ATOM 1959 N N . LEU B 1 121 ? 12.219 9.961 6.09 1 95.56 121 LEU B N 1
ATOM 1960 C CA . LEU B 1 121 ? 12.992 11.102 5.602 1 95.56 121 LEU B CA 1
ATOM 1961 C C . LEU B 1 121 ? 13 11.141 4.078 1 95.56 121 LEU B C 1
ATOM 1963 O O . LEU B 1 121 ? 13.148 10.102 3.428 1 95.56 121 LEU B O 1
ATOM 1967 N N . ALA B 1 122 ? 12.781 12.484 3.668 1 91 122 ALA B N 1
ATOM 1968 C CA . ALA B 1 122 ? 12.844 12.625 2.217 1 91 122 ALA B CA 1
ATOM 1969 C C . ALA B 1 122 ? 14.266 12.422 1.702 1 91 122 ALA B C 1
ATOM 1971 O O . ALA B 1 122 ? 15.227 12.859 2.332 1 91 122 ALA B O 1
ATOM 1972 N N . GLY B 1 123 ? 14.555 11.805 0.573 1 76.25 123 GLY B N 1
ATOM 1973 C CA . GLY B 1 123 ? 15.891 11.5 0.067 1 76.25 123 GLY B CA 1
ATOM 1974 C C . GLY B 1 123 ? 16.375 10.117 0.458 1 76.25 123 GLY B C 1
ATOM 1975 O O . GLY B 1 123 ? 17.406 9.656 -0.039 1 76.25 123 GLY B O 1
ATOM 1976 N N . ASP B 1 124 ? 15.992 9.719 1.598 1 61.16 124 ASP B N 1
ATOM 1977 C CA . ASP B 1 124 ? 16.375 8.336 1.874 1 61.16 124 ASP B CA 1
ATOM 1978 C C . ASP B 1 124 ? 15.836 7.395 0.797 1 61.16 124 ASP B C 1
ATOM 1980 O O . ASP B 1 124 ? 14.633 7.391 0.51 1 61.16 124 ASP B O 1
ATOM 1984 N N . GLY B 1 125 ? 16.156 7.566 -0.33 1 46.16 125 GLY B N 1
ATOM 1985 C CA . GLY B 1 125 ? 15.891 6.793 -1.528 1 46.16 125 GLY B CA 1
ATOM 1986 C C . GLY B 1 125 ? 15.383 5.395 -1.231 1 46.16 125 GLY B C 1
ATOM 1987 O O . GLY B 1 125 ? 15.789 4.426 -1.88 1 46.16 125 GLY B O 1
ATOM 1988 N N . SER B 1 126 ? 14.969 5.02 -0.219 1 39.59 126 SER B N 1
ATOM 1989 C CA . SER B 1 126 ? 14.625 3.6 -0.185 1 39.59 126 SER B CA 1
ATOM 1990 C C . SER B 1 126 ? 13.5 3.279 -1.158 1 39.59 126 SER B C 1
ATOM 1992 O O . SER B 1 126 ? 12.836 2.244 -1.032 1 39.59 126 SER B O 1
ATOM 1994 N N . ASP B 1 127 ? 12.898 4.07 -1.871 1 36.91 127 ASP B N 1
ATOM 1995 C CA . ASP B 1 127 ? 12.102 3.389 -2.891 1 36.91 127 ASP B CA 1
ATOM 1996 C C . ASP B 1 127 ? 12.922 2.307 -3.59 1 36.91 127 ASP B C 1
ATOM 1998 O O . ASP B 1 127 ? 13.523 2.555 -4.637 1 36.91 127 ASP B O 1
ATOM 2002 N N . ALA B 1 128 ? 13.891 1.69 -3.01 1 28.94 128 ALA B N 1
ATOM 2003 C CA . ALA B 1 128 ? 14.562 0.665 -3.801 1 28.94 128 ALA B CA 1
ATOM 2004 C C . ALA B 1 128 ? 13.594 -0.436 -4.215 1 28.94 128 ALA B C 1
ATOM 2006 O O . ALA B 1 128 ? 12.648 -0.749 -3.48 1 28.94 128 ALA B O 1
#

Secondary structure (DSSP, 8-state):
---------------------------------TTSPEE---SHHHHHHHHHHHHHHHHHHHHHT---EEEEEEEEEEEEEEEEEEEEEEEEEETTEEEEEEEEEEEEGGGTEEEEEEEEETT-----/---------------------------------TTSPEE---SHHHHHHHHHHHHHHHHHHHHHT---EEEEEEEEEEEEEEEEEEEEEEEEEETTEEEEEEEEEEEEGGGTEEEEEEEEETT-----

InterPro domains:
  IPR000010 Cystatin domain [PF16845] (47-120)
  IPR000010 Cystatin domain [SM00043] (32-122)
  IPR000010 Cystatin domain [cd00042] (35-120)
  IPR018073 Proteinase inhibitor I25, cystatin, conserved site [PS00287] (78-91)
  IPR027214 Cystatin [PTHR11413] (25-123)
  IPR046350 Cystatin superfamily [SSF54403] (44-124)